Protein AF-A0A2U3EXH2-F1 (afdb_monomer_lite)

Radius of gyration: 27.73 Å; chains: 1; bounding box: 67×36×80 Å

Secondary structure (DSSP, 8-state):
---TT--TT--HHHHTT--SS--SHHHHHHHHHHHHHT----SS-TTSHHHHHHHHHHHHHHHHHTS--TTTTS-S-HHHHHHHHHHHHHHHHHHHHTTTT-S----PPPHHHH----SHHHHHHHHHHHHHT--S-HHHHHHHHHHHHHHHHHHHHHHTTTT---------HHHHHHHHHHHHHHTS-HHHHHHHHHHHHHHHHH---

Sequence (209 aa):
GPPANAEFGKNWYQRINLSLSPASHQERIHILIAFFDNIYISTPPVNHLKKQVMEKLKDRWKIIYSKPLPLKWLPDEEDAVLWAWNNLQKVQQEKAGNIGGLYMSLSTPGLTTWLTPLSHSERNLALRVAIDLWDDAPDTKRLFLLNLNKAWNQQKLRQSRTDKKALNTYLKNETKTRLDFMAERSGVRISDMLETLINDHYRKTCGGE

pLDDT: mean 81.16, std 15.4, range [32.56, 97.12]

Structure (mmCIF, N/CA/C/O backbone):
data_AF-A0A2U3EXH2-F1
#
_entry.id   AF-A0A2U3EXH2-F1
#
loop_
_atom_site.group_PDB
_atom_site.id
_atom_site.type_symbol
_atom_site.label_atom_id
_atom_site.label_alt_id
_atom_site.label_comp_id
_atom_site.label_asym_id
_atom_site.label_entity_id
_atom_site.label_seq_id
_atom_site.pdbx_PDB_ins_code
_atom_site.Cartn_x
_atom_site.Cartn_y
_atom_site.Cartn_z
_atom_site.occupancy
_atom_site.B_iso_or_equiv
_atom_site.auth_seq_id
_atom_site.auth_comp_id
_atom_site.auth_asym_id
_atom_site.auth_atom_id
_atom_site.pdbx_PDB_model_num
ATOM 1 N N . GLY A 1 1 ? 25.388 5.475 -28.752 1.00 34.03 1 GLY A N 1
ATOM 2 C CA . GLY A 1 1 ? 25.155 6.659 -27.900 1.00 34.03 1 GLY A CA 1
ATOM 3 C C . GLY A 1 1 ? 23.863 7.330 -28.323 1.00 34.03 1 GLY A C 1
ATOM 4 O O . GLY A 1 1 ? 23.377 6.990 -29.398 1.00 34.03 1 GLY A O 1
ATOM 5 N N . PRO A 1 2 ? 23.276 8.218 -27.506 1.00 32.56 2 PRO A N 1
ATOM 6 C CA . PRO A 1 2 ? 22.112 8.995 -27.929 1.00 32.56 2 PRO A CA 1
ATOM 7 C C . PRO A 1 2 ? 22.458 9.864 -29.159 1.00 32.56 2 PRO A C 1
ATOM 9 O O . PRO A 1 2 ? 23.615 10.267 -29.296 1.00 32.56 2 PRO A O 1
ATOM 12 N N . PRO A 1 3 ? 21.496 10.121 -30.066 1.00 36.75 3 PRO A N 1
ATOM 13 C CA . PRO A 1 3 ? 21.715 10.955 -31.248 1.00 36.75 3 PRO A CA 1
ATOM 14 C C . PRO A 1 3 ? 22.002 12.416 -30.866 1.00 36.75 3 PRO A C 1
ATOM 16 O O . PRO A 1 3 ? 21.622 12.873 -29.788 1.00 36.75 3 PRO A O 1
ATOM 19 N N . ALA A 1 4 ? 22.675 13.147 -31.760 1.00 37.34 4 ALA A N 1
ATOM 20 C CA . ALA A 1 4 ? 23.211 14.496 -31.529 1.00 37.34 4 ALA A CA 1
ATOM 21 C C . ALA A 1 4 ? 22.156 15.577 -31.195 1.00 37.34 4 ALA A C 1
ATOM 23 O O . ALA A 1 4 ? 22.509 16.662 -30.752 1.00 37.34 4 ALA A O 1
ATOM 24 N N . ASN A 1 5 ? 20.868 15.275 -31.369 1.00 47.66 5 ASN A N 1
ATOM 25 C CA . ASN A 1 5 ? 19.721 16.135 -31.061 1.00 47.66 5 ASN A CA 1
ATOM 26 C C . ASN A 1 5 ? 18.983 15.731 -29.767 1.00 47.66 5 ASN A C 1
ATOM 28 O O . ASN A 1 5 ? 17.817 16.073 -29.576 1.00 47.66 5 ASN A O 1
ATOM 32 N N . ALA A 1 6 ? 19.620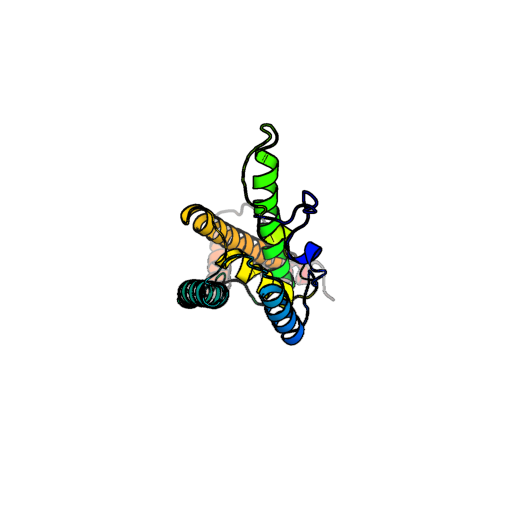 14.954 -28.889 1.00 42.03 6 ALA A N 1
ATOM 33 C CA . ALA A 1 6 ? 19.030 14.526 -27.629 1.00 42.03 6 ALA A CA 1
ATOM 34 C C . ALA A 1 6 ? 18.790 15.717 -26.678 1.00 42.03 6 ALA A C 1
ATOM 36 O O . ALA A 1 6 ? 19.694 16.116 -25.949 1.00 42.03 6 ALA A O 1
ATOM 37 N N . GLU A 1 7 ? 17.558 16.236 -26.631 1.00 45.97 7 GLU A N 1
ATOM 38 C CA . GLU A 1 7 ? 17.143 17.195 -25.601 1.00 45.97 7 GLU A CA 1
ATOM 39 C C . GLU A 1 7 ? 17.309 16.580 -24.200 1.00 45.97 7 GLU A C 1
ATOM 41 O O . GLU A 1 7 ? 16.816 15.480 -23.901 1.00 45.97 7 GLU A O 1
ATOM 46 N N . PHE A 1 8 ? 18.044 17.291 -23.345 1.00 44.62 8 PHE A N 1
ATOM 47 C CA . PHE A 1 8 ? 18.275 16.917 -21.954 1.00 44.62 8 PHE A CA 1
ATOM 48 C C . PHE A 1 8 ? 16.926 16.871 -21.214 1.00 44.62 8 PHE A C 1
ATOM 50 O O . PHE A 1 8 ? 16.166 17.832 -21.247 1.00 44.62 8 PHE A O 1
ATOM 57 N N . GLY A 1 9 ? 16.608 15.744 -20.570 1.00 55.78 9 GLY A N 1
ATOM 58 C CA . GLY A 1 9 ? 15.398 15.588 -19.747 1.00 55.78 9 GLY A CA 1
ATOM 59 C C . GLY A 1 9 ? 14.197 14.885 -20.397 1.00 55.78 9 GLY A C 1
ATOM 60 O O . GLY A 1 9 ? 13.290 14.494 -19.667 1.00 55.78 9 GLY A O 1
ATOM 61 N N . LYS A 1 10 ? 14.183 14.639 -21.719 1.00 59.97 10 LYS A N 1
ATOM 62 C CA . LYS A 1 10 ? 13.103 13.860 -22.364 1.00 59.97 10 LYS A CA 1
ATOM 63 C C . LYS A 1 10 ? 13.381 12.356 -22.357 1.00 59.97 10 LYS A C 1
ATOM 65 O O . LYS A 1 10 ? 14.422 11.915 -22.865 1.00 59.97 10 LYS A O 1
ATOM 70 N N . ASN A 1 11 ? 12.439 11.566 -21.835 1.00 68.88 11 ASN A N 1
ATOM 71 C CA . ASN A 1 11 ? 12.510 10.101 -21.855 1.00 68.88 11 ASN A CA 1
ATOM 72 C C . ASN A 1 11 ? 12.265 9.544 -23.274 1.00 68.88 11 ASN A C 1
ATOM 74 O O . ASN A 1 11 ? 11.837 10.263 -24.177 1.00 68.88 11 ASN A O 1
ATOM 78 N N . TRP A 1 12 ? 12.552 8.258 -23.499 1.00 72.00 12 TRP A N 1
ATOM 79 C CA . TRP A 1 12 ? 12.384 7.655 -24.827 1.00 72.00 12 TRP A CA 1
ATOM 80 C C . TRP A 1 12 ? 10.948 7.746 -25.352 1.00 72.00 12 TRP A C 1
ATOM 82 O O . TRP A 1 12 ? 10.778 8.044 -26.524 1.00 72.00 12 TRP A O 1
ATOM 92 N N . TYR A 1 13 ? 9.930 7.583 -24.504 1.00 77.06 13 TYR A N 1
ATOM 93 C CA . TYR A 1 13 ? 8.528 7.688 -24.921 1.00 77.06 13 TYR A CA 1
ATOM 94 C C . TYR A 1 13 ? 8.226 9.074 -25.499 1.00 77.06 13 TYR A C 1
ATOM 96 O O . TYR A 1 13 ? 7.659 9.179 -26.581 1.00 77.06 13 TYR A O 1
ATOM 104 N N . GLN A 1 14 ? 8.699 10.131 -24.836 1.00 77.69 14 GLN A N 1
ATOM 105 C CA . GLN A 1 14 ? 8.562 11.513 -25.302 1.00 77.69 14 GLN A CA 1
ATOM 106 C C . GLN A 1 14 ? 9.331 11.770 -26.606 1.00 77.69 14 GLN A C 1
ATOM 108 O O . GLN A 1 14 ? 8.877 12.549 -27.438 1.00 77.69 14 GLN A O 1
ATOM 113 N N . ARG A 1 15 ? 10.484 11.116 -26.809 1.00 75.62 15 ARG A N 1
ATOM 114 C CA . ARG A 1 15 ? 11.313 11.288 -28.020 1.00 75.62 15 ARG A CA 1
ATOM 115 C C . ARG A 1 15 ? 10.674 10.704 -29.274 1.00 75.62 15 ARG A C 1
ATOM 117 O O . ARG A 1 15 ? 10.854 11.264 -30.347 1.00 75.62 15 ARG A O 1
ATOM 124 N N . ILE A 1 16 ? 9.958 9.592 -29.136 1.00 81.88 16 ILE A N 1
ATOM 125 C CA . ILE A 1 16 ? 9.273 8.915 -30.249 1.00 81.88 16 ILE A CA 1
ATOM 126 C C . ILE A 1 16 ? 7.751 9.112 -30.213 1.00 81.88 16 ILE A C 1
ATOM 128 O O . ILE A 1 16 ? 7.018 8.374 -30.860 1.00 81.88 16 ILE A O 1
ATOM 132 N N . ASN A 1 17 ? 7.287 10.129 -29.474 1.00 83.44 17 ASN A N 1
ATOM 133 C CA . ASN A 1 17 ? 5.886 10.544 -29.368 1.00 83.44 17 ASN A CA 1
ATOM 134 C C . ASN A 1 17 ? 4.914 9.396 -29.018 1.00 83.44 17 ASN A C 1
ATOM 136 O O . ASN A 1 17 ? 3.817 9.297 -29.566 1.00 83.44 17 ASN A O 1
ATOM 140 N N . LEU A 1 18 ? 5.333 8.507 -28.113 1.00 83.12 18 LEU A N 1
ATOM 141 C CA . LEU A 1 18 ? 4.492 7.430 -27.594 1.00 83.12 18 LEU A CA 1
ATOM 142 C C . LEU A 1 18 ? 3.607 7.926 -26.450 1.00 83.12 18 LEU A C 1
ATOM 144 O O . LEU A 1 18 ? 4.023 8.759 -25.641 1.00 83.12 18 LEU A O 1
ATOM 148 N N . SER A 1 19 ? 2.406 7.351 -26.343 1.00 81.31 19 SER A N 1
ATOM 149 C CA . SER A 1 19 ? 1.511 7.613 -25.213 1.00 81.31 19 SER A CA 1
ATOM 150 C C . SER A 1 19 ? 2.182 7.238 -23.889 1.00 81.31 19 SER A C 1
ATOM 152 O O . SER A 1 19 ? 2.724 6.142 -23.737 1.00 81.31 19 SER A O 1
ATOM 154 N N . LEU A 1 20 ? 2.118 8.153 -22.920 1.00 73.25 20 LEU A N 1
ATOM 155 C CA . LEU A 1 20 ? 2.628 7.955 -21.559 1.00 73.25 20 LEU A CA 1
ATOM 156 C C . LEU A 1 20 ? 1.644 7.187 -20.665 1.00 73.25 20 LEU A C 1
ATOM 158 O O . LEU A 1 20 ? 2.031 6.710 -19.601 1.00 73.25 20 LEU A O 1
ATOM 162 N N . SER A 1 21 ? 0.386 7.055 -21.094 1.00 74.56 21 SER A N 1
ATOM 163 C CA . SER A 1 21 ? -0.657 6.351 -20.349 1.00 74.56 21 SER A CA 1
ATOM 164 C C . SER A 1 21 ? -1.537 5.535 -21.304 1.00 74.56 21 SER A C 1
ATOM 166 O O . SER A 1 21 ? -2.595 5.998 -21.726 1.00 74.56 21 SER A O 1
ATOM 168 N N . PRO A 1 22 ? -1.069 4.351 -21.746 1.00 80.00 22 PRO A N 1
ATOM 169 C CA . PRO A 1 22 ? -1.858 3.470 -22.601 1.00 80.00 22 PRO A CA 1
ATOM 170 C C . PRO A 1 22 ? -2.992 2.796 -21.823 1.00 80.00 22 PRO A C 1
ATOM 172 O O . PRO A 1 22 ? -2.746 2.001 -20.905 1.00 80.00 22 PRO A O 1
ATOM 175 N N . ALA A 1 23 ? -4.229 3.040 -22.244 1.00 78.25 23 ALA A N 1
ATOM 176 C CA . ALA A 1 23 ? -5.427 2.568 -21.554 1.00 78.25 23 ALA A CA 1
ATOM 177 C C . ALA A 1 23 ? -5.785 1.122 -21.939 1.00 78.25 23 ALA A C 1
ATOM 179 O O . ALA A 1 23 ? -6.252 0.330 -21.115 1.00 78.25 23 ALA A O 1
ATOM 180 N N . SER A 1 24 ? -5.484 0.709 -23.173 1.00 83.88 24 SER A N 1
ATOM 181 C CA . SER A 1 24 ? -5.853 -0.615 -23.691 1.00 83.88 24 SER A CA 1
ATOM 182 C C . SER A 1 24 ? -4.670 -1.582 -23.830 1.00 83.88 24 SER A C 1
ATOM 184 O O . SER A 1 24 ? -3.505 -1.195 -23.932 1.00 83.88 24 SER A O 1
ATOM 186 N N . HIS A 1 25 ? -4.962 -2.890 -23.848 1.00 85.56 25 HIS A N 1
ATOM 187 C CA . HIS A 1 25 ? -3.946 -3.904 -24.160 1.00 85.56 25 HIS A CA 1
ATOM 188 C C . HIS A 1 25 ? -3.352 -3.679 -25.557 1.00 85.56 25 HIS A C 1
ATOM 190 O O . HIS A 1 25 ? -2.141 -3.782 -25.730 1.00 85.56 25 HIS A O 1
ATOM 196 N N . GLN A 1 26 ? -4.195 -3.303 -26.521 1.00 90.50 26 GLN A N 1
ATOM 197 C CA . GLN A 1 26 ? -3.782 -3.027 -27.893 1.00 90.50 26 GLN A CA 1
ATOM 198 C C . GLN A 1 26 ? -2.807 -1.846 -27.972 1.00 90.50 26 GLN A C 1
ATOM 200 O O . GLN A 1 26 ? -1.772 -1.956 -28.627 1.00 90.50 26 GLN A O 1
ATOM 205 N N . GLU A 1 27 ? -3.077 -0.752 -27.254 1.00 87.50 27 GLU A N 1
ATOM 206 C CA . GLU A 1 27 ? -2.147 0.381 -27.155 1.00 87.50 27 GLU A CA 1
ATOM 207 C C . GLU A 1 27 ? -0.815 -0.026 -26.527 1.00 87.50 27 GLU A C 1
ATOM 209 O O . GLU A 1 27 ? 0.242 0.352 -27.030 1.00 87.50 27 GLU A O 1
ATOM 214 N N . ARG A 1 28 ? -0.840 -0.840 -25.462 1.00 87.50 28 ARG A N 1
ATOM 215 C CA . ARG A 1 28 ? 0.388 -1.342 -24.825 1.00 87.50 28 ARG A CA 1
ATOM 216 C C . ARG A 1 28 ? 1.234 -2.174 -25.792 1.00 87.50 28 ARG A C 1
ATOM 218 O O . ARG A 1 28 ? 2.449 -1.999 -25.834 1.00 87.50 28 ARG A O 1
ATOM 225 N N . ILE A 1 29 ? 0.610 -3.041 -26.592 1.00 89.94 29 ILE A N 1
ATOM 226 C CA . ILE A 1 29 ? 1.307 -3.821 -27.626 1.00 89.94 29 ILE A CA 1
ATOM 227 C C . ILE A 1 29 ? 1.868 -2.908 -28.720 1.00 89.94 29 ILE A C 1
ATOM 229 O O . ILE A 1 29 ? 3.031 -3.056 -29.095 1.00 89.94 29 ILE A O 1
ATOM 233 N N . HIS A 1 30 ? 1.085 -1.936 -29.192 1.00 90.19 30 HIS A N 1
ATOM 234 C CA . HIS A 1 30 ? 1.538 -0.980 -30.200 1.00 90.19 30 HIS A CA 1
ATOM 235 C C . HIS A 1 30 ? 2.764 -0.184 -29.728 1.00 90.19 30 HIS A C 1
ATOM 237 O O . HIS A 1 30 ? 3.744 -0.084 -30.460 1.00 90.19 30 HIS A O 1
ATOM 243 N N . ILE A 1 31 ? 2.748 0.304 -28.484 1.00 88.19 31 ILE A N 1
ATOM 244 C CA . ILE A 1 31 ? 3.881 0.997 -27.853 1.00 88.19 31 ILE A CA 1
ATOM 245 C C . ILE A 1 31 ? 5.126 0.115 -27.826 1.00 88.19 31 ILE A C 1
ATOM 247 O O . ILE A 1 31 ? 6.209 0.591 -28.157 1.00 88.19 31 ILE A O 1
ATOM 251 N N . LEU A 1 32 ? 4.994 -1.162 -27.453 1.00 87.06 32 LEU A N 1
ATOM 252 C CA . LEU A 1 32 ? 6.129 -2.087 -27.433 1.00 87.06 32 LEU A CA 1
ATOM 253 C C . LEU A 1 32 ? 6.724 -2.266 -28.833 1.00 87.06 32 LEU A C 1
ATOM 255 O O . LEU A 1 32 ? 7.937 -2.148 -28.990 1.00 87.06 32 LEU A O 1
ATOM 259 N N . ILE A 1 33 ? 5.885 -2.507 -29.843 1.00 88.00 33 ILE A N 1
ATOM 260 C CA . ILE A 1 33 ? 6.331 -2.668 -31.235 1.00 88.00 33 ILE A CA 1
ATOM 261 C C . ILE A 1 33 ? 7.027 -1.389 -31.711 1.00 88.00 33 ILE A C 1
ATOM 263 O O . ILE A 1 33 ? 8.197 -1.433 -32.088 1.00 88.00 33 ILE A O 1
ATOM 267 N N . ALA A 1 34 ? 6.357 -0.241 -31.587 1.00 88.00 34 ALA A N 1
ATOM 268 C CA . ALA A 1 34 ? 6.886 1.051 -32.006 1.00 88.00 34 ALA A CA 1
ATOM 269 C C . ALA A 1 34 ? 8.202 1.392 -31.291 1.00 88.00 34 ALA A C 1
ATOM 271 O O . ALA A 1 34 ? 9.149 1.854 -31.928 1.00 88.00 34 ALA A O 1
ATOM 272 N N . PHE A 1 35 ? 8.311 1.119 -29.988 1.00 85.69 35 PHE A N 1
ATOM 273 C CA . PHE A 1 35 ? 9.551 1.317 -29.242 1.00 85.69 35 PHE A CA 1
ATOM 274 C C . PHE A 1 35 ? 10.695 0.474 -29.816 1.00 85.69 35 PHE A C 1
ATOM 276 O O . PHE A 1 35 ? 11.765 1.013 -30.093 1.00 85.69 35 PHE A O 1
ATOM 283 N N . PHE A 1 36 ? 10.478 -0.827 -30.035 1.00 82.62 36 PHE A N 1
ATOM 284 C CA . PHE A 1 36 ? 11.505 -1.723 -30.575 1.00 82.62 36 PHE A CA 1
ATOM 285 C C . PHE A 1 36 ? 11.867 -1.421 -32.031 1.00 82.62 36 PHE A C 1
ATOM 287 O O . PHE A 1 36 ? 13.031 -1.586 -32.411 1.00 82.62 36 PHE A O 1
ATOM 294 N N . ASP A 1 37 ? 10.919 -0.964 -32.845 1.00 84.19 37 ASP A N 1
ATOM 295 C CA . ASP A 1 37 ? 11.168 -0.564 -34.231 1.00 84.19 37 ASP A CA 1
ATOM 296 C C . ASP A 1 37 ? 12.073 0.667 -34.307 1.00 84.19 37 ASP A C 1
ATOM 298 O O . ASP A 1 37 ? 13.009 0.680 -35.108 1.00 84.19 37 ASP A O 1
ATOM 302 N N . ASN A 1 38 ? 11.896 1.615 -33.383 1.00 80.56 38 ASN A N 1
ATOM 303 C CA . ASN A 1 38 ? 12.695 2.838 -33.281 1.00 80.56 38 ASN A CA 1
ATOM 304 C C . ASN A 1 38 ? 14.095 2.648 -32.660 1.00 80.56 38 ASN A C 1
ATOM 306 O O . ASN A 1 38 ? 14.889 3.592 -32.629 1.00 80.56 38 ASN A O 1
ATOM 310 N N . ILE A 1 39 ? 14.449 1.448 -32.187 1.00 75.88 39 ILE A N 1
ATOM 311 C CA . ILE A 1 39 ? 15.828 1.144 -31.777 1.00 75.88 39 ILE A CA 1
ATOM 312 C C . ILE A 1 39 ? 16.691 1.003 -33.043 1.00 75.88 39 ILE A C 1
ATOM 314 O O . ILE A 1 39 ? 16.802 -0.085 -33.616 1.00 75.88 39 ILE A O 1
ATOM 318 N N . TYR A 1 40 ? 17.299 2.112 -33.475 1.00 68.44 40 TYR A N 1
ATOM 319 C CA . TYR A 1 40 ? 18.268 2.155 -34.573 1.00 68.44 40 TYR A CA 1
ATOM 320 C C . TYR A 1 40 ? 19.685 1.859 -34.061 1.00 68.44 40 TYR A C 1
ATOM 322 O O . TYR A 1 40 ? 20.163 2.497 -33.121 1.00 68.44 40 TYR A O 1
ATOM 330 N N . ILE A 1 41 ? 20.368 0.886 -34.668 1.00 64.00 41 ILE A N 1
ATOM 331 C CA . ILE A 1 41 ? 21.725 0.469 -34.285 1.00 64.00 41 ILE A CA 1
ATOM 332 C C . ILE A 1 41 ? 22.610 0.571 -35.525 1.00 64.00 41 ILE A C 1
ATOM 334 O O . ILE A 1 41 ? 22.447 -0.192 -36.472 1.00 64.00 41 ILE A O 1
ATOM 338 N N . SER A 1 42 ? 23.539 1.525 -35.516 1.00 58.75 42 SER A N 1
ATOM 339 C CA . SER A 1 42 ? 24.303 1.914 -36.708 1.00 58.75 42 SER A CA 1
ATOM 340 C C . SER A 1 42 ? 25.452 0.970 -37.096 1.00 58.75 42 SER A C 1
ATOM 342 O O . SER A 1 42 ? 26.112 1.237 -38.095 1.00 58.75 42 SER A O 1
ATOM 344 N N . THR A 1 43 ? 25.738 -0.101 -36.345 1.00 55.72 43 THR A N 1
ATOM 345 C CA . THR A 1 43 ? 26.939 -0.934 -36.558 1.00 55.72 43 THR A CA 1
ATOM 346 C C . THR A 1 43 ? 26.645 -2.443 -36.606 1.00 55.72 43 THR A C 1
ATOM 348 O O . THR A 1 43 ? 26.036 -2.975 -35.674 1.00 55.72 43 THR A O 1
ATOM 351 N N . PRO A 1 44 ? 27.085 -3.163 -37.663 1.00 63.00 44 PRO A N 1
ATOM 352 C CA . PRO A 1 44 ? 27.022 -4.625 -37.745 1.00 63.00 44 PRO A CA 1
ATOM 353 C C . PRO A 1 44 ? 27.794 -5.329 -36.615 1.00 63.00 44 PRO A C 1
ATOM 355 O O . PRO A 1 44 ? 28.830 -4.812 -36.198 1.00 63.00 44 PRO A O 1
ATOM 358 N N . PRO A 1 45 ? 27.341 -6.511 -36.139 1.00 58.41 45 PRO A N 1
ATOM 359 C CA . PRO A 1 45 ? 26.254 -7.336 -36.671 1.00 58.41 45 PRO A CA 1
ATOM 360 C C . PRO A 1 45 ? 24.891 -6.984 -36.036 1.00 58.41 45 PRO A C 1
ATOM 362 O O . PRO A 1 45 ? 24.619 -7.262 -34.870 1.00 58.41 45 PRO A O 1
ATOM 365 N N . VAL A 1 46 ? 24.009 -6.383 -36.842 1.00 61.00 46 VAL A N 1
ATOM 366 C CA . VAL A 1 46 ? 22.782 -5.677 -36.410 1.00 61.00 46 VAL A CA 1
ATOM 367 C C . VAL A 1 46 ? 21.619 -6.628 -36.063 1.00 61.00 46 VAL A C 1
ATOM 369 O O . VAL A 1 46 ? 20.665 -6.247 -35.386 1.00 61.00 46 VAL A O 1
ATOM 372 N N . ASN A 1 47 ? 21.701 -7.901 -36.463 1.00 60.47 47 ASN A N 1
ATOM 373 C CA . ASN A 1 47 ? 20.546 -8.811 -36.463 1.00 60.47 47 ASN A CA 1
ATOM 374 C C . ASN A 1 47 ? 20.233 -9.439 -35.095 1.00 60.47 47 ASN A C 1
ATOM 376 O O . ASN A 1 47 ? 19.154 -10.002 -34.903 1.00 60.47 47 ASN A O 1
ATOM 380 N N . HIS A 1 48 ? 21.148 -9.355 -34.125 1.00 70.06 48 HIS A N 1
ATOM 381 C CA . HIS A 1 48 ? 20.993 -10.061 -32.852 1.00 70.06 48 HIS A CA 1
ATOM 382 C C . HIS A 1 48 ? 20.631 -9.164 -31.673 1.00 70.06 48 HIS A C 1
ATOM 384 O O . HIS A 1 48 ? 20.111 -9.691 -30.696 1.00 70.06 48 HIS A O 1
ATOM 390 N N . LEU A 1 49 ? 20.823 -7.840 -31.734 1.00 76.25 49 LEU A N 1
ATOM 391 C CA . LEU A 1 49 ? 20.645 -7.008 -30.538 1.00 76.25 49 LEU A CA 1
ATOM 392 C C . LEU A 1 49 ? 19.181 -6.918 -30.092 1.00 76.25 49 LEU A C 1
ATOM 394 O O . LEU A 1 49 ? 18.902 -7.159 -28.921 1.00 76.25 49 LEU A O 1
ATOM 398 N N . LYS A 1 50 ? 18.232 -6.648 -31.005 1.00 79.12 50 LYS A N 1
ATOM 399 C CA . LYS A 1 50 ? 16.794 -6.624 -30.657 1.00 79.12 50 LYS A CA 1
ATOM 400 C C . LYS A 1 50 ? 16.354 -7.966 -30.061 1.00 79.12 50 LYS A C 1
ATOM 402 O O . LYS A 1 50 ? 15.698 -7.997 -29.022 1.00 79.12 50 LYS A O 1
ATOM 407 N N . LYS A 1 51 ? 16.802 -9.075 -30.666 1.00 82.44 51 LYS A N 1
ATOM 408 C CA . LYS A 1 51 ? 16.551 -10.440 -30.178 1.00 82.44 51 LYS A CA 1
ATOM 409 C C . LYS A 1 51 ? 17.168 -10.672 -28.795 1.00 82.44 51 LYS A C 1
ATOM 411 O O . LYS A 1 51 ? 16.482 -11.148 -27.904 1.00 82.44 51 LYS A O 1
ATOM 416 N N . GLN A 1 52 ? 18.429 -10.302 -28.584 1.00 83.88 52 GLN A N 1
ATOM 417 C CA . GLN A 1 52 ? 19.122 -10.444 -27.299 1.00 83.88 52 GLN A CA 1
ATOM 418 C C . GLN A 1 52 ? 18.469 -9.609 -26.195 1.00 83.88 52 GLN A C 1
ATOM 420 O O . GLN A 1 52 ? 18.330 -10.088 -25.073 1.00 83.88 52 GLN A O 1
ATOM 425 N N . VAL A 1 53 ? 18.058 -8.373 -26.494 1.00 83.81 53 VAL A N 1
ATOM 426 C CA . VAL A 1 53 ? 17.316 -7.526 -25.551 1.00 83.81 53 VAL A CA 1
ATOM 427 C C . VAL A 1 53 ? 15.982 -8.179 -25.202 1.00 83.81 53 VAL A C 1
ATOM 429 O O . VAL A 1 53 ? 15.660 -8.290 -24.022 1.00 83.81 53 VAL A O 1
ATOM 432 N N . MET A 1 54 ? 15.244 -8.672 -26.199 1.00 85.56 54 MET A N 1
ATOM 433 C CA . MET A 1 54 ? 13.978 -9.368 -25.979 1.00 85.56 54 MET A CA 1
ATOM 434 C C . MET A 1 54 ? 14.150 -10.614 -25.099 1.00 85.56 54 MET A C 1
ATOM 436 O O . MET A 1 54 ? 13.412 -10.778 -24.131 1.00 85.56 54 MET A O 1
ATOM 440 N N . GLU A 1 55 ? 15.143 -11.463 -25.373 1.00 89.44 55 GLU A N 1
ATOM 441 C CA . GLU A 1 55 ? 15.410 -12.647 -24.544 1.00 89.44 55 GLU A CA 1
ATOM 442 C C . GLU A 1 55 ? 15.817 -12.265 -23.113 1.00 89.44 55 GLU A C 1
ATOM 444 O O . GLU A 1 55 ? 15.276 -12.815 -22.156 1.00 89.44 55 GLU A O 1
ATOM 449 N N . LYS A 1 56 ? 16.650 -11.230 -22.933 1.00 89.69 56 LYS A N 1
ATOM 450 C CA . LYS A 1 56 ? 16.981 -10.709 -21.593 1.00 89.69 56 LYS A CA 1
ATOM 451 C C . LYS A 1 56 ? 15.748 -10.215 -20.833 1.00 89.69 56 LYS A C 1
ATOM 453 O O . LYS A 1 56 ? 15.639 -10.454 -19.631 1.00 89.69 56 LYS A O 1
ATOM 458 N N . LEU A 1 57 ? 14.828 -9.516 -21.503 1.00 89.38 57 LEU A N 1
ATOM 459 C CA . LEU A 1 57 ? 13.578 -9.064 -20.885 1.00 89.38 57 LEU A CA 1
ATOM 460 C C . LEU A 1 57 ? 12.680 -10.247 -20.517 1.00 89.38 57 LEU A C 1
ATOM 462 O O . LEU A 1 57 ? 12.141 -10.260 -19.412 1.00 89.38 57 LEU A O 1
ATOM 466 N N . LYS A 1 58 ? 12.568 -11.260 -21.387 1.00 91.31 58 LYS A N 1
ATOM 467 C CA . LYS A 1 58 ? 11.833 -12.498 -21.089 1.00 91.31 58 LYS A CA 1
ATOM 468 C C . LYS A 1 58 ? 12.408 -13.213 -19.875 1.00 91.31 58 LYS A C 1
ATOM 470 O O . LYS A 1 58 ? 11.643 -13.626 -19.010 1.00 91.31 58 LYS A O 1
ATOM 475 N N . ASP A 1 59 ? 13.726 -13.339 -19.775 1.00 93.25 59 ASP A N 1
ATOM 476 C CA . ASP A 1 59 ? 14.357 -14.018 -18.641 1.00 93.25 59 ASP A CA 1
ATOM 477 C C . ASP A 1 59 ? 14.165 -13.246 -17.333 1.00 93.25 59 ASP A C 1
ATOM 479 O O . ASP A 1 59 ? 13.803 -13.839 -16.314 1.00 93.25 59 ASP A O 1
ATOM 483 N N . ARG A 1 60 ? 14.283 -11.911 -17.361 1.00 90.56 60 ARG A N 1
ATOM 484 C CA . ARG A 1 60 ? 13.915 -11.067 -16.211 1.00 90.56 60 ARG A CA 1
ATOM 485 C C . ARG A 1 60 ? 12.445 -11.237 -15.833 1.00 90.56 60 ARG A C 1
ATOM 487 O O . ARG A 1 60 ? 12.128 -11.360 -14.651 1.00 90.56 60 ARG A O 1
ATOM 494 N N . TRP A 1 61 ? 11.557 -11.280 -16.823 1.00 91.31 61 TRP A N 1
ATOM 495 C CA . TRP A 1 61 ? 10.131 -11.470 -16.594 1.00 91.31 61 TRP A CA 1
ATOM 496 C C . TRP A 1 61 ? 9.818 -12.838 -15.990 1.00 91.31 61 TRP A C 1
ATOM 498 O O . TRP A 1 61 ? 9.044 -12.895 -15.043 1.00 91.31 61 TRP A O 1
ATOM 508 N N . LYS A 1 62 ? 10.463 -13.925 -16.439 1.00 93.00 62 LYS A N 1
ATOM 509 C CA . LYS A 1 62 ? 10.321 -15.258 -15.820 1.00 93.00 62 LYS A CA 1
ATOM 510 C C . LYS A 1 62 ? 10.655 -15.221 -14.329 1.00 93.00 62 LYS A C 1
ATOM 512 O O . LYS A 1 62 ? 9.916 -15.783 -13.525 1.00 93.00 62 LYS A O 1
ATOM 517 N N . ILE A 1 63 ? 11.733 -14.528 -13.953 1.00 90.94 63 ILE A N 1
ATOM 518 C CA . ILE A 1 63 ? 12.129 -14.381 -12.545 1.00 90.94 63 ILE A CA 1
ATOM 519 C C . ILE A 1 63 ? 11.046 -13.632 -11.761 1.00 90.94 63 ILE A C 1
ATOM 521 O O . ILE A 1 63 ? 10.666 -14.078 -10.681 1.00 90.94 63 ILE A O 1
ATOM 525 N N . ILE A 1 64 ? 10.532 -12.517 -12.287 1.00 89.88 64 ILE A N 1
ATOM 526 C CA . ILE A 1 64 ? 9.462 -11.742 -11.637 1.00 89.88 64 ILE A CA 1
ATOM 527 C C . ILE A 1 64 ? 8.188 -12.584 -11.512 1.00 89.88 64 ILE A C 1
ATOM 529 O O . ILE A 1 64 ? 7.649 -12.714 -10.419 1.00 89.88 64 ILE A O 1
ATOM 533 N N . TYR A 1 65 ? 7.759 -13.215 -12.603 1.00 88.56 65 TYR A N 1
ATOM 534 C CA . TYR A 1 65 ? 6.543 -14.022 -12.681 1.00 88.56 65 TYR A CA 1
ATOM 535 C C . TYR A 1 65 ? 6.568 -15.242 -11.754 1.00 88.56 65 TYR A C 1
ATOM 537 O O . TYR A 1 65 ? 5.529 -15.664 -11.254 1.00 88.56 65 TYR A O 1
ATOM 545 N N . SER A 1 66 ? 7.753 -15.798 -11.484 1.00 90.38 66 SER A N 1
ATOM 546 C CA . SER A 1 66 ? 7.905 -16.908 -10.537 1.00 90.38 66 SER A CA 1
ATOM 547 C C . SER A 1 66 ? 7.693 -16.500 -9.071 1.00 90.38 66 SER A C 1
ATOM 549 O O . SER A 1 66 ? 7.505 -17.360 -8.210 1.00 90.38 66 SER A O 1
ATOM 551 N N . LYS A 1 67 ? 7.727 -15.196 -8.763 1.00 86.88 67 LYS A N 1
ATOM 552 C CA . LYS A 1 67 ? 7.538 -14.690 -7.401 1.00 86.88 67 LYS A CA 1
ATOM 553 C C . LYS A 1 67 ? 6.046 -14.599 -7.066 1.00 86.88 67 LYS A C 1
ATOM 555 O O . LYS A 1 67 ? 5.218 -14.350 -7.942 1.00 86.88 67 LYS A O 1
ATOM 560 N N . PRO A 1 68 ? 5.672 -14.743 -5.783 1.00 85.81 68 PRO A N 1
ATOM 561 C CA . PRO A 1 68 ? 4.315 -14.450 -5.351 1.00 85.8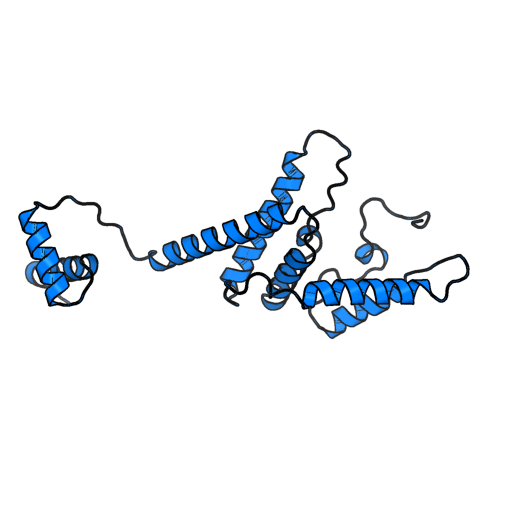1 68 PRO A CA 1
ATOM 562 C C . PRO A 1 68 ? 3.930 -13.018 -5.720 1.00 85.81 68 PRO A C 1
ATOM 564 O O . PRO A 1 68 ? 4.728 -12.101 -5.531 1.00 85.81 68 PRO A O 1
ATOM 567 N N . LEU A 1 69 ? 2.685 -12.847 -6.172 1.00 82.44 69 LEU A N 1
ATOM 568 C CA . LEU A 1 69 ? 2.105 -11.537 -6.455 1.00 82.44 69 LEU A CA 1
ATOM 569 C C . LEU A 1 69 ? 2.430 -10.528 -5.340 1.00 82.44 69 LEU A C 1
ATOM 571 O O . LEU A 1 69 ? 2.197 -10.831 -4.160 1.00 82.44 69 LEU A O 1
ATOM 575 N N . PRO A 1 70 ? 2.941 -9.335 -5.684 1.00 76.75 70 PRO A N 1
ATOM 576 C CA . PRO A 1 70 ? 3.087 -8.280 -4.700 1.00 76.75 70 PRO A CA 1
ATOM 577 C C . PRO A 1 70 ? 1.702 -7.906 -4.161 1.00 76.75 70 PRO A C 1
ATOM 579 O O . PRO A 1 70 ? 0.712 -7.934 -4.887 1.00 76.75 70 PRO A O 1
ATOM 582 N N . LEU A 1 71 ? 1.637 -7.563 -2.872 1.00 85.00 71 LEU A N 1
ATOM 583 C CA . LEU A 1 71 ? 0.423 -7.044 -2.233 1.00 85.00 71 LEU A CA 1
ATOM 584 C C . LEU A 1 71 ? -0.811 -7.967 -2.298 1.00 85.00 71 LEU A C 1
ATOM 586 O O . LEU A 1 71 ? -1.927 -7.469 -2.331 1.00 85.00 71 LEU A O 1
ATOM 590 N N . LYS A 1 72 ? -0.655 -9.301 -2.225 1.00 85.56 72 LYS A N 1
ATOM 591 C CA . LYS A 1 72 ? -1.805 -10.239 -2.114 1.00 85.56 72 LYS A CA 1
ATOM 592 C C . LYS A 1 72 ? -2.817 -9.885 -1.010 1.00 85.56 72 LYS A C 1
ATOM 594 O O . LYS A 1 72 ? -3.950 -10.339 -1.062 1.00 85.56 72 LYS A O 1
ATOM 599 N N . TRP A 1 73 ? -2.387 -9.147 0.011 1.00 87.19 73 TRP A N 1
ATOM 600 C CA . TRP A 1 73 ? -3.218 -8.709 1.131 1.00 87.19 73 TRP A CA 1
ATOM 601 C C . TRP A 1 73 ? -4.063 -7.460 0.825 1.00 87.19 73 TRP A C 1
ATOM 603 O O . TRP A 1 73 ? -4.983 -7.166 1.587 1.00 87.19 73 TRP A O 1
ATOM 613 N N . LEU A 1 74 ? -3.741 -6.700 -0.228 1.00 87.12 74 LEU A N 1
ATOM 614 C CA . LEU A 1 74 ? -4.453 -5.475 -0.591 1.00 87.12 74 LEU A CA 1
ATOM 615 C C . LEU A 1 74 ? -5.716 -5.851 -1.386 1.00 87.12 74 LEU A C 1
ATOM 617 O O . LEU A 1 74 ? -5.596 -6.586 -2.369 1.00 87.12 74 LEU A O 1
ATOM 621 N N . PRO A 1 75 ? -6.912 -5.379 -0.988 1.00 87.50 75 PRO A N 1
ATOM 622 C CA . PRO A 1 75 ? -8.128 -5.637 -1.747 1.00 87.50 75 PRO A CA 1
ATOM 623 C C . PRO A 1 75 ? -8.079 -4.924 -3.102 1.00 87.50 75 PRO A C 1
ATOM 625 O O . PRO A 1 75 ? -7.479 -3.855 -3.235 1.00 87.50 75 PRO A O 1
ATOM 628 N N . ASP A 1 76 ? -8.726 -5.513 -4.107 1.00 88.31 76 ASP A N 1
ATOM 629 C CA . ASP A 1 76 ? -8.876 -4.911 -5.436 1.00 88.31 76 ASP A CA 1
ATOM 630 C C . ASP A 1 76 ? -10.040 -3.909 -5.448 1.00 88.31 76 ASP A C 1
ATOM 632 O O . ASP A 1 76 ? -11.030 -4.062 -6.157 1.00 88.31 76 ASP A O 1
ATOM 636 N N . GLU A 1 77 ? -9.926 -2.904 -4.585 1.00 91.44 77 GLU A N 1
ATOM 637 C CA . GLU A 1 77 ? -10.889 -1.820 -4.402 1.00 91.44 77 GLU A CA 1
ATOM 638 C C . GLU A 1 77 ? -10.212 -0.490 -4.740 1.00 91.44 77 GLU A C 1
ATOM 640 O O . GLU A 1 77 ? -9.026 -0.296 -4.448 1.00 91.44 77 GLU A O 1
ATOM 645 N N . GLU A 1 78 ? -10.956 0.438 -5.343 1.00 91.31 78 GLU A N 1
ATOM 646 C CA . GLU A 1 78 ? -10.386 1.683 -5.865 1.00 91.31 78 GLU A CA 1
ATOM 647 C C . GLU A 1 78 ? -9.690 2.518 -4.790 1.00 91.31 78 GLU A C 1
ATOM 649 O O . GLU A 1 78 ? -8.537 2.918 -4.975 1.00 91.31 78 GLU A O 1
ATOM 654 N N . ASP A 1 79 ? -10.331 2.700 -3.637 1.00 91.12 79 ASP A N 1
ATOM 655 C CA . ASP A 1 79 ? -9.770 3.470 -2.526 1.00 91.12 79 ASP A CA 1
ATOM 656 C C . ASP A 1 79 ? -8.493 2.835 -1.965 1.00 91.12 79 ASP A C 1
ATOM 658 O O . ASP A 1 79 ? -7.537 3.536 -1.622 1.00 91.12 79 ASP A O 1
ATOM 662 N N . ALA A 1 80 ? -8.447 1.502 -1.896 1.00 91.69 80 ALA A N 1
ATOM 663 C CA . ALA A 1 80 ? -7.297 0.764 -1.386 1.00 91.69 80 ALA A CA 1
ATOM 664 C C . ALA A 1 80 ? -6.092 0.880 -2.325 1.00 91.69 80 ALA A C 1
ATOM 666 O O . ALA A 1 80 ? -4.969 1.161 -1.888 1.00 91.69 80 ALA A O 1
ATOM 667 N N . VAL A 1 81 ? -6.329 0.708 -3.627 1.00 93.81 81 VAL A N 1
ATOM 668 C CA . VAL A 1 81 ? -5.297 0.826 -4.663 1.00 93.81 81 VAL A CA 1
ATOM 669 C C . VAL A 1 81 ? -4.819 2.271 -4.794 1.00 93.81 81 VAL A C 1
ATOM 671 O O . VAL A 1 81 ? -3.611 2.504 -4.884 1.00 93.81 81 VAL A O 1
ATOM 674 N N . LEU A 1 82 ? -5.730 3.247 -4.748 1.00 93.12 82 LEU A N 1
ATOM 675 C CA . LEU A 1 82 ? -5.387 4.669 -4.748 1.00 93.12 82 LEU A CA 1
ATOM 676 C C . LEU A 1 82 ? -4.545 5.043 -3.527 1.00 93.12 82 LEU A C 1
ATOM 678 O O . LEU A 1 82 ? -3.501 5.685 -3.668 1.00 93.12 82 LEU A O 1
ATOM 682 N N . TRP A 1 83 ? -4.941 4.591 -2.337 1.00 94.25 83 TRP A N 1
ATOM 683 C CA . TRP A 1 83 ? -4.167 4.817 -1.122 1.00 94.25 83 TRP A CA 1
ATOM 684 C C . TRP A 1 83 ? -2.760 4.213 -1.222 1.00 94.25 83 TRP A C 1
ATOM 686 O O . TRP A 1 83 ? -1.774 4.891 -0.917 1.00 94.25 83 TRP A O 1
ATOM 696 N N . ALA A 1 84 ? -2.641 2.967 -1.688 1.00 94.38 84 ALA A N 1
ATOM 697 C CA . ALA A 1 84 ? -1.350 2.301 -1.829 1.00 94.38 84 ALA A CA 1
ATOM 698 C C . ALA A 1 84 ? -0.442 3.012 -2.849 1.00 94.38 84 ALA A C 1
ATOM 700 O O . ALA A 1 84 ? 0.746 3.209 -2.578 1.00 94.38 84 ALA A O 1
ATOM 701 N N . TRP A 1 85 ? -1.005 3.453 -3.978 1.00 93.56 85 TRP A N 1
ATOM 702 C CA . TRP A 1 85 ? -0.297 4.235 -4.995 1.00 93.56 85 TRP A CA 1
ATOM 703 C C . TRP A 1 85 ? 0.246 5.556 -4.440 1.00 93.56 85 TRP A C 1
ATOM 705 O O . TRP A 1 85 ? 1.427 5.858 -4.613 1.00 93.56 85 TRP A O 1
ATOM 715 N N . ASN A 1 86 ? -0.573 6.302 -3.696 1.00 92.94 86 ASN A N 1
ATOM 716 C CA . ASN A 1 86 ? -0.164 7.577 -3.105 1.00 92.94 86 ASN A CA 1
ATOM 717 C C . ASN A 1 86 ? 0.945 7.398 -2.052 1.00 92.94 86 ASN A C 1
ATOM 719 O O . ASN A 1 86 ? 1.873 8.203 -1.977 1.00 92.94 86 ASN A O 1
ATOM 723 N N . ASN A 1 87 ? 0.898 6.321 -1.258 1.00 91.94 87 ASN A N 1
ATOM 724 C CA . ASN A 1 87 ? 1.969 6.004 -0.305 1.00 91.94 87 ASN A CA 1
ATOM 725 C C . ASN A 1 87 ? 3.278 5.647 -1.016 1.00 91.94 87 ASN A C 1
ATOM 727 O O . ASN A 1 87 ? 4.350 6.071 -0.583 1.00 91.94 87 ASN A O 1
ATOM 731 N N . LEU A 1 88 ? 3.194 4.890 -2.112 1.00 90.44 88 LEU A N 1
ATOM 732 C CA . LEU A 1 88 ? 4.351 4.574 -2.942 1.00 90.44 88 LEU A CA 1
ATOM 733 C C . LEU A 1 88 ? 4.976 5.843 -3.539 1.00 90.44 88 LEU A C 1
ATOM 735 O O . LEU A 1 88 ? 6.187 6.033 -3.424 1.00 90.44 88 LEU A O 1
ATOM 739 N N . GLN A 1 89 ? 4.149 6.720 -4.118 1.00 88.75 89 GLN A N 1
ATOM 740 C CA . GLN A 1 89 ? 4.577 8.013 -4.655 1.00 88.75 89 GLN A CA 1
ATOM 741 C C . GLN A 1 89 ? 5.294 8.847 -3.598 1.00 88.75 89 GLN A C 1
ATOM 743 O O . GLN A 1 89 ? 6.398 9.328 -3.845 1.00 88.75 89 GLN A O 1
ATOM 748 N N . LYS 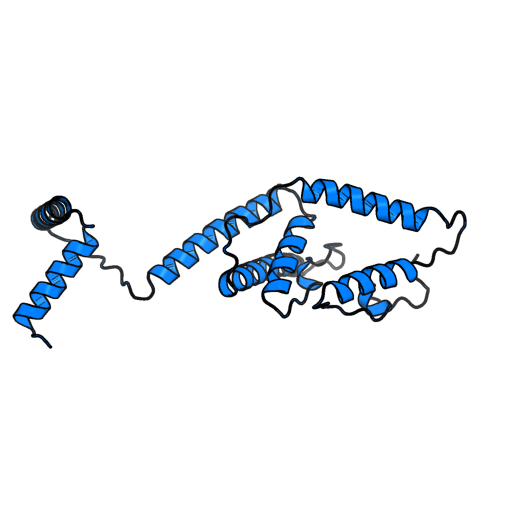A 1 90 ? 4.709 8.961 -2.402 1.00 88.19 90 LYS A N 1
ATOM 749 C CA . LYS A 1 90 ? 5.296 9.715 -1.292 1.00 88.19 90 LYS A CA 1
ATOM 750 C C . LYS A 1 90 ? 6.693 9.206 -0.929 1.00 88.19 90 LYS A C 1
ATOM 752 O O . LYS A 1 90 ? 7.624 10.000 -0.860 1.00 88.19 90 LYS A O 1
ATOM 757 N N . VAL A 1 91 ? 6.871 7.891 -0.777 1.00 84.31 91 VAL A N 1
ATOM 758 C CA . VAL A 1 91 ? 8.184 7.303 -0.447 1.00 84.31 91 VAL A CA 1
ATOM 759 C C . VAL A 1 91 ? 9.214 7.548 -1.552 1.00 84.31 91 VAL A C 1
ATOM 761 O O . VAL A 1 91 ? 10.379 7.820 -1.262 1.00 84.31 91 VAL A O 1
ATOM 764 N N . GLN A 1 92 ? 8.808 7.474 -2.821 1.00 81.38 92 GLN A N 1
ATOM 765 C CA . GLN A 1 92 ? 9.709 7.743 -3.945 1.00 81.38 92 GLN A CA 1
ATOM 766 C C . GLN A 1 92 ? 10.060 9.238 -4.071 1.00 81.38 92 GLN A C 1
ATOM 768 O O . GLN A 1 92 ? 11.197 9.566 -4.408 1.00 81.38 92 GLN A O 1
ATOM 773 N N . GLN A 1 93 ? 9.132 10.141 -3.740 1.00 78.06 93 GLN A N 1
ATOM 774 C CA . GLN A 1 93 ? 9.359 11.591 -3.730 1.00 78.06 93 GLN A CA 1
ATOM 775 C C . GLN A 1 93 ? 10.229 12.047 -2.550 1.00 78.06 93 GLN A C 1
ATOM 777 O O . GLN A 1 93 ? 11.139 12.850 -2.741 1.00 78.06 93 GLN A O 1
ATOM 782 N N . GLU A 1 94 ? 10.014 11.514 -1.345 1.00 75.69 94 GLU A N 1
ATOM 783 C CA . GLU A 1 94 ? 10.829 11.831 -0.160 1.00 75.69 94 GLU A CA 1
ATOM 784 C C . GLU A 1 94 ? 12.297 11.426 -0.355 1.00 75.69 94 GLU A C 1
ATOM 786 O O . GLU A 1 94 ? 13.207 12.163 0.029 1.00 75.69 94 GLU A O 1
ATOM 791 N N . LYS A 1 95 ? 12.540 10.293 -1.027 1.00 68.19 95 LYS A N 1
ATOM 792 C CA . LYS A 1 95 ? 13.892 9.891 -1.440 1.00 68.19 95 LYS A CA 1
ATOM 793 C C . LYS A 1 95 ? 14.540 10.885 -2.405 1.00 68.19 95 LYS A C 1
ATOM 795 O O . LYS A 1 95 ? 15.739 11.111 -2.302 1.00 68.19 95 LYS A O 1
ATOM 800 N N . ALA A 1 96 ? 13.771 11.477 -3.318 1.00 60.88 96 ALA A N 1
ATOM 801 C CA . ALA A 1 96 ? 14.281 12.490 -4.241 1.00 60.88 96 ALA A CA 1
ATOM 802 C C . ALA A 1 96 ? 14.556 13.835 -3.537 1.00 60.88 96 ALA A C 1
ATOM 804 O O . ALA A 1 96 ? 15.527 14.510 -3.869 1.00 60.88 96 ALA A O 1
ATOM 805 N N . GLY A 1 97 ? 13.734 14.210 -2.548 1.00 54.34 97 GLY A N 1
ATOM 806 C CA . GLY A 1 97 ? 13.845 15.478 -1.814 1.00 54.34 97 GLY A CA 1
ATOM 807 C C . GLY A 1 97 ? 14.951 15.521 -0.750 1.00 54.34 97 GLY A C 1
ATOM 808 O O . GLY A 1 97 ? 15.595 16.554 -0.582 1.00 54.34 97 GLY A O 1
ATOM 809 N N . 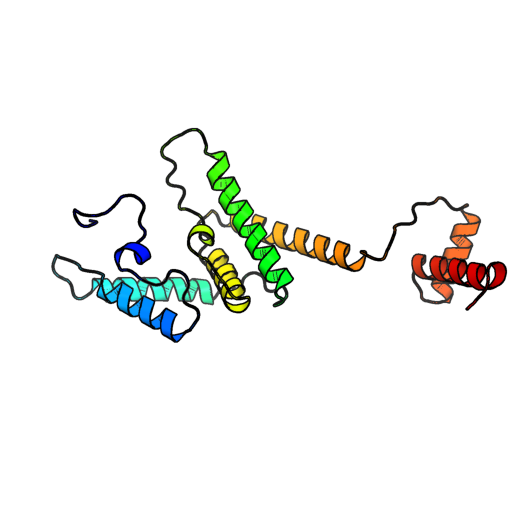ASN A 1 98 ? 15.239 14.404 -0.071 1.00 52.50 98 ASN A N 1
ATOM 810 C CA . ASN A 1 98 ? 16.265 14.340 0.986 1.00 52.50 98 ASN A CA 1
ATOM 811 C C . ASN A 1 98 ? 17.722 14.399 0.476 1.00 52.50 98 ASN A C 1
ATOM 813 O O . ASN A 1 98 ? 18.651 14.377 1.279 1.00 52.50 98 ASN A O 1
ATOM 817 N N . ILE A 1 99 ? 17.936 14.504 -0.841 1.00 51.56 99 ILE A N 1
ATOM 818 C CA . ILE A 1 99 ? 19.256 14.682 -1.478 1.00 51.56 99 ILE A CA 1
ATOM 819 C C . ILE A 1 99 ? 19.376 16.107 -2.067 1.00 51.56 99 ILE A C 1
ATOM 821 O O . ILE A 1 99 ? 20.108 16.364 -3.022 1.00 51.56 99 ILE A O 1
ATOM 825 N N . GLY A 1 100 ? 18.639 17.070 -1.505 1.00 43.00 100 GLY A N 1
ATOM 826 C CA . GLY A 1 100 ? 18.662 18.484 -1.888 1.00 43.00 100 GLY A CA 1
ATOM 827 C C . GLY A 1 100 ? 19.921 19.230 -1.430 1.00 43.00 100 GLY A C 1
ATOM 828 O O . GLY A 1 100 ? 19.827 20.153 -0.629 1.00 43.00 100 GLY A O 1
ATOM 829 N N . GLY A 1 101 ? 21.098 18.849 -1.933 1.00 43.78 101 GLY A N 1
ATOM 830 C CA . GLY A 1 101 ? 22.341 19.580 -1.642 1.00 43.78 101 GLY A CA 1
ATOM 831 C C . GLY A 1 101 ? 23.554 19.236 -2.506 1.00 43.78 101 GLY A C 1
ATOM 832 O O . GLY A 1 101 ? 24.453 20.059 -2.638 1.00 43.78 101 GLY A O 1
ATOM 833 N N . LEU A 1 102 ? 23.578 18.072 -3.156 1.00 41.19 102 LEU A N 1
ATOM 834 C CA . LEU A 1 102 ? 24.620 17.725 -4.120 1.00 41.19 102 LEU A CA 1
ATOM 835 C C . LEU A 1 102 ? 23.967 17.404 -5.460 1.00 41.19 102 LEU A C 1
ATOM 837 O O . LEU A 1 102 ? 23.389 16.338 -5.665 1.00 41.19 102 LEU A O 1
ATOM 841 N N . TYR A 1 103 ? 24.080 18.363 -6.381 1.00 42.81 103 TYR A N 1
ATOM 842 C CA . TYR A 1 103 ? 24.049 18.100 -7.816 1.00 42.81 103 TYR A CA 1
ATOM 843 C C . TYR A 1 103 ? 24.882 16.828 -8.064 1.00 42.81 103 TYR A C 1
ATOM 845 O O . TYR A 1 103 ? 26.041 16.799 -7.658 1.00 42.81 103 TYR A O 1
ATOM 853 N N . MET A 1 104 ? 24.301 15.809 -8.714 1.00 40.22 104 MET A N 1
ATOM 854 C CA . MET A 1 104 ? 24.902 14.499 -9.065 1.00 40.22 104 MET A CA 1
ATOM 855 C C . MET A 1 104 ? 24.604 13.288 -8.151 1.00 40.22 104 MET A C 1
ATOM 857 O O . MET A 1 104 ? 25.479 12.448 -7.949 1.00 40.22 104 MET A O 1
ATOM 861 N N . SER A 1 105 ? 23.363 13.084 -7.690 1.00 40.69 105 SER A N 1
ATOM 862 C CA . SER A 1 105 ? 22.915 11.714 -7.377 1.00 40.69 105 SER A CA 1
ATOM 863 C C . SER A 1 105 ? 22.183 11.112 -8.575 1.00 40.69 105 SER A C 1
ATOM 865 O O . SER A 1 105 ? 21.105 11.564 -8.951 1.00 40.69 105 SER A O 1
ATOM 867 N N . LEU A 1 106 ? 22.771 10.061 -9.152 1.00 44.97 106 LEU A N 1
ATOM 868 C CA . LEU A 1 106 ? 22.221 9.148 -10.166 1.00 44.97 106 LEU A CA 1
ATOM 869 C C . LEU A 1 106 ? 21.015 8.335 -9.639 1.00 44.97 106 LEU A C 1
ATOM 871 O O . LEU A 1 106 ? 20.828 7.179 -10.012 1.00 44.97 106 LEU A O 1
ATOM 875 N N . SER A 1 107 ? 20.215 8.897 -8.730 1.00 47.78 107 SER A N 1
ATOM 876 C CA . SER A 1 107 ? 19.018 8.241 -8.215 1.00 47.78 107 SER A CA 1
ATOM 877 C C . SER A 1 107 ? 17.975 8.237 -9.324 1.00 47.78 107 SER A C 1
ATOM 879 O O . SER A 1 107 ? 17.335 9.254 -9.591 1.00 47.78 107 SER A O 1
ATOM 881 N N . THR A 1 108 ? 17.848 7.105 -10.016 1.00 53.28 108 THR A N 1
ATOM 882 C CA . THR A 1 108 ? 16.809 6.873 -11.022 1.00 53.28 108 THR A CA 1
ATOM 883 C C . THR A 1 108 ? 15.461 7.318 -10.448 1.00 53.28 108 THR A C 1
ATOM 885 O O . THR A 1 108 ? 15.086 6.829 -9.378 1.00 53.28 108 THR A O 1
ATOM 888 N N . PRO A 1 109 ? 14.728 8.241 -11.107 1.00 61.56 109 PRO A N 1
ATOM 889 C CA . PRO A 1 109 ? 13.417 8.658 -10.633 1.00 61.56 109 PRO A CA 1
ATOM 890 C C . PRO A 1 109 ? 12.547 7.425 -10.423 1.00 61.56 109 PRO A C 1
ATOM 892 O O . PRO A 1 109 ? 12.509 6.542 -11.286 1.00 61.56 109 PRO A O 1
ATOM 895 N N . GLY A 1 110 ? 11.885 7.361 -9.268 1.00 69.88 110 GLY A N 1
ATOM 896 C CA . GLY A 1 110 ? 11.028 6.237 -8.923 1.00 69.88 110 GLY A CA 1
ATOM 897 C C . GLY A 1 110 ? 9.989 5.966 -10.014 1.00 69.88 110 GLY A C 1
ATOM 898 O O . GLY A 1 110 ? 9.563 6.869 -10.734 1.00 69.88 110 GLY A O 1
ATOM 899 N N . LEU A 1 111 ? 9.582 4.705 -10.164 1.00 75.19 111 LEU A N 1
ATOM 900 C CA . LEU A 1 111 ? 8.677 4.281 -11.238 1.00 75.19 111 LEU A CA 1
ATOM 901 C C . LEU A 1 111 ? 7.340 5.032 -11.242 1.00 75.19 111 LEU A C 1
ATOM 903 O O . LEU A 1 111 ? 6.746 5.200 -12.305 1.00 75.19 111 LEU A O 1
ATOM 907 N N . THR A 1 112 ? 6.892 5.554 -10.097 1.00 80.19 112 THR A N 1
ATOM 908 C CA . THR A 1 112 ? 5.670 6.365 -10.030 1.00 80.19 112 THR A CA 1
ATOM 909 C C . THR A 1 112 ? 5.799 7.739 -10.682 1.00 80.19 112 THR A C 1
ATOM 911 O O . THR A 1 112 ? 4.783 8.379 -10.928 1.00 80.19 112 THR A O 1
ATOM 914 N N . THR A 1 113 ? 7.018 8.207 -10.956 1.00 75.88 113 THR A N 1
ATOM 915 C CA . THR A 1 113 ? 7.266 9.445 -11.712 1.00 75.88 113 THR A CA 1
ATOM 916 C C . THR A 1 113 ? 7.015 9.246 -13.207 1.00 75.88 113 THR A C 1
ATOM 918 O O . THR A 1 113 ? 6.704 10.196 -13.918 1.00 75.88 113 THR A O 1
ATOM 921 N N . TRP A 1 114 ? 7.135 8.006 -13.691 1.00 73.50 114 TRP A N 1
ATOM 922 C CA . TRP A 1 114 ? 6.989 7.664 -15.108 1.00 73.50 114 TRP A CA 1
ATOM 923 C C . TRP A 1 114 ? 5.606 7.129 -15.474 1.00 73.50 114 TRP A C 1
ATOM 925 O O . TRP A 1 114 ? 5.292 7.023 -16.655 1.00 73.50 114 TRP A O 1
ATOM 935 N N . LEU A 1 115 ? 4.797 6.772 -14.478 1.00 78.19 115 LEU A N 1
ATOM 936 C CA . LEU A 1 115 ? 3.482 6.168 -14.654 1.00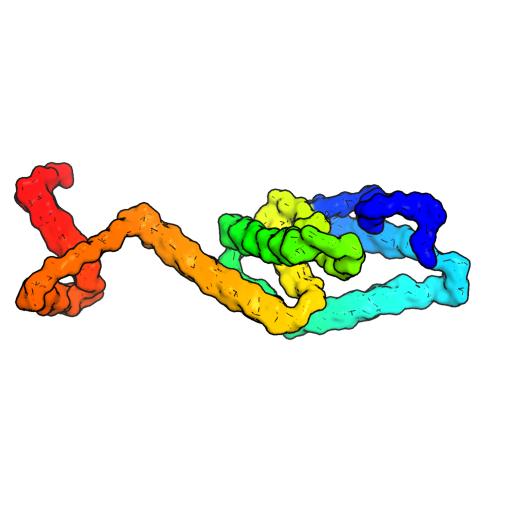 78.19 115 LEU A CA 1
ATOM 937 C C . LEU A 1 115 ? 2.398 7.157 -14.218 1.00 78.19 115 LEU A C 1
ATOM 939 O O . LEU A 1 115 ? 2.384 7.597 -13.070 1.00 78.19 115 LEU A O 1
ATOM 943 N N . THR A 1 116 ? 1.456 7.455 -15.113 1.00 81.19 116 THR A N 1
ATOM 944 C CA . THR A 1 116 ? 0.298 8.323 -14.836 1.00 81.19 116 THR A CA 1
ATOM 945 C C . THR A 1 116 ? -1.015 7.565 -15.064 1.00 81.19 116 THR A C 1
ATOM 947 O O . THR A 1 116 ? -1.723 7.856 -16.033 1.00 81.19 116 THR A O 1
ATOM 950 N N . PRO A 1 117 ? -1.325 6.553 -14.227 1.00 85.56 117 PRO A N 1
ATOM 951 C CA . PRO A 1 117 ? -2.535 5.750 -14.383 1.00 85.56 117 PRO A CA 1
ATOM 952 C C . PRO A 1 117 ? -3.788 6.599 -14.148 1.00 85.56 117 PRO A C 1
ATOM 954 O O . PRO A 1 117 ? -3.885 7.297 -13.133 1.00 85.56 117 PRO A O 1
ATOM 957 N N . LEU A 1 118 ? -4.752 6.516 -15.063 1.00 83.69 118 LEU A N 1
ATOM 958 C CA . LEU A 1 118 ? -5.987 7.303 -15.017 1.00 83.69 118 LEU A CA 1
ATOM 959 C C . LEU A 1 118 ? -7.152 6.495 -14.438 1.00 83.69 118 LEU A C 1
ATOM 961 O O . LEU A 1 118 ? -7.958 7.035 -13.683 1.00 83.69 118 LEU A O 1
ATOM 965 N N . SER A 1 119 ? -7.208 5.196 -14.739 1.00 88.00 119 SER A N 1
ATOM 966 C CA . SER A 1 119 ? -8.252 4.287 -14.249 1.00 88.00 119 SER A CA 1
ATOM 967 C C . SER A 1 119 ? -7.807 3.453 -13.041 1.00 88.00 119 SER A C 1
ATOM 969 O O . SER A 1 119 ? -6.613 3.230 -12.824 1.00 88.00 119 SER A O 1
ATOM 971 N N . HIS A 1 120 ? -8.769 2.927 -12.268 1.00 90.50 120 HIS A N 1
ATOM 972 C CA . HIS A 1 120 ? -8.508 1.948 -11.197 1.00 90.50 120 HIS A CA 1
ATOM 973 C C . HIS A 1 120 ? -7.685 0.753 -11.697 1.00 90.50 120 HIS A C 1
ATOM 975 O O . HIS A 1 120 ? -6.648 0.413 -11.124 1.00 90.50 120 HIS A O 1
ATOM 981 N N . SER A 1 121 ? -8.092 0.165 -12.826 1.00 88.81 121 SER A N 1
ATOM 982 C CA . SER A 1 121 ? -7.400 -0.973 -13.437 1.00 88.81 121 SER A CA 1
ATOM 983 C C . SER A 1 121 ? -5.958 -0.649 -13.823 1.00 88.81 121 SER A C 1
ATOM 985 O O . SER A 1 121 ? -5.053 -1.445 -13.563 1.00 88.81 121 SER A O 1
ATOM 987 N N . GLU A 1 122 ? -5.716 0.527 -14.408 1.00 87.75 122 GLU A N 1
ATOM 988 C CA . GLU A 1 122 ? -4.358 0.975 -14.730 1.00 87.75 122 GLU A CA 1
ATOM 989 C C . GLU A 1 122 ? -3.537 1.212 -13.473 1.00 87.75 122 GLU A C 1
ATOM 991 O O . GLU A 1 122 ? -2.366 0.847 -13.438 1.00 87.75 122 GLU A O 1
ATOM 996 N N . ARG A 1 123 ? -4.137 1.786 -12.428 1.00 91.62 123 ARG A N 1
ATOM 997 C CA . ARG A 1 123 ? -3.450 2.069 -11.167 1.00 91.62 123 ARG A CA 1
ATOM 998 C C . ARG A 1 123 ? -3.026 0.788 -10.466 1.00 91.62 123 ARG A C 1
ATOM 1000 O O . ARG A 1 123 ? -1.903 0.713 -9.975 1.00 91.62 123 ARG A O 1
ATOM 10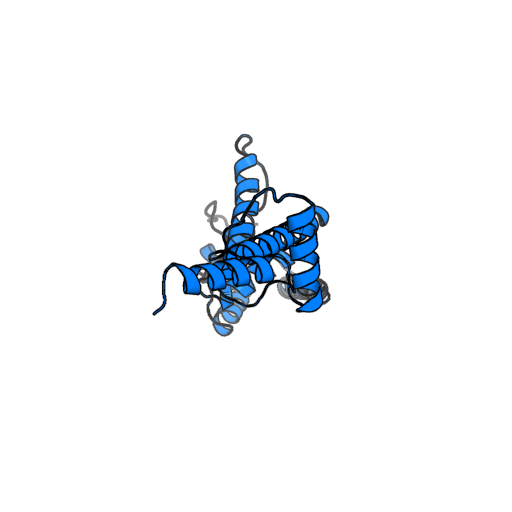07 N N . ASN A 1 124 ? -3.874 -0.238 -10.482 1.00 91.31 124 ASN A N 1
ATOM 1008 C CA . ASN A 1 124 ? -3.543 -1.555 -9.944 1.00 91.31 124 ASN A CA 1
ATOM 1009 C C . ASN A 1 124 ? -2.363 -2.181 -10.714 1.00 91.31 124 ASN A C 1
ATOM 1011 O O . ASN A 1 124 ? -1.386 -2.629 -10.109 1.00 91.31 124 ASN A O 1
ATOM 1015 N N . LEU A 1 125 ? -2.387 -2.131 -12.052 1.00 88.75 125 LEU A N 1
ATOM 1016 C CA . LEU A 1 125 ? -1.269 -2.599 -12.879 1.00 88.75 125 LEU A CA 1
ATOM 1017 C C . LEU A 1 125 ? 0.015 -1.796 -12.628 1.00 88.75 125 LEU A C 1
ATOM 1019 O O . LEU A 1 125 ? 1.073 -2.386 -12.414 1.00 88.75 125 LEU A O 1
ATOM 1023 N N . ALA A 1 126 ? -0.077 -0.468 -12.605 1.00 89.75 126 ALA A N 1
ATOM 1024 C CA . ALA A 1 126 ? 1.041 0.434 -12.363 1.00 89.75 126 ALA A CA 1
ATOM 1025 C C . ALA A 1 126 ? 1.676 0.185 -10.990 1.00 89.75 126 ALA A C 1
ATOM 1027 O O . ALA A 1 126 ? 2.899 0.100 -10.888 1.00 89.75 126 ALA A O 1
ATOM 1028 N N . LEU A 1 127 ? 0.861 -0.001 -9.948 1.00 91.56 127 LEU A N 1
ATOM 1029 C CA . LEU A 1 127 ? 1.316 -0.321 -8.596 1.00 91.56 127 LEU A CA 1
ATOM 1030 C C . LEU A 1 127 ? 2.095 -1.641 -8.561 1.00 91.56 127 LEU A C 1
ATOM 1032 O O . LEU A 1 127 ? 3.189 -1.696 -7.997 1.00 91.56 127 LEU A O 1
ATOM 1036 N N . ARG A 1 128 ? 1.564 -2.696 -9.193 1.00 89.50 128 ARG A N 1
ATOM 1037 C CA . ARG A 1 128 ? 2.237 -4.004 -9.278 1.00 89.50 128 ARG A CA 1
ATOM 1038 C C . ARG A 1 128 ? 3.571 -3.893 -10.003 1.00 89.50 128 ARG A C 1
ATOM 1040 O O . ARG A 1 128 ? 4.591 -4.303 -9.456 1.00 89.50 128 ARG A O 1
ATOM 1047 N N . VAL A 1 129 ? 3.573 -3.263 -11.179 1.00 88.75 129 VAL A N 1
ATOM 1048 C CA . VAL A 1 129 ? 4.780 -3.044 -11.988 1.00 88.75 129 VAL A CA 1
ATOM 1049 C C . VAL A 1 129 ? 5.825 -2.252 -11.207 1.00 88.75 129 VAL A C 1
ATOM 1051 O O . VAL A 1 129 ? 6.993 -2.637 -11.188 1.00 88.75 129 VAL A O 1
ATOM 1054 N N . ALA A 1 130 ? 5.418 -1.186 -10.515 1.00 89.50 130 ALA A N 1
ATOM 1055 C CA . ALA A 1 130 ? 6.328 -0.358 -9.735 1.00 89.50 130 ALA A CA 1
ATOM 1056 C C . ALA A 1 130 ? 6.986 -1.124 -8.575 1.00 89.50 130 ALA A C 1
ATOM 1058 O O . ALA A 1 130 ? 8.140 -0.868 -8.235 1.00 89.50 130 ALA A O 1
ATOM 1059 N N . ILE A 1 131 ? 6.279 -2.087 -7.983 1.00 89.88 131 ILE A N 1
ATOM 1060 C CA . ILE A 1 131 ? 6.830 -2.945 -6.933 1.00 89.88 131 ILE A CA 1
ATOM 1061 C C . ILE A 1 131 ? 7.721 -4.031 -7.533 1.00 89.88 131 ILE A C 1
ATOM 1063 O O . ILE A 1 131 ? 8.795 -4.303 -6.993 1.00 89.88 131 ILE A O 1
ATOM 1067 N N . ASP A 1 132 ? 7.308 -4.669 -8.624 1.00 88.88 132 ASP A N 1
ATOM 1068 C CA . ASP A 1 132 ? 8.060 -5.751 -9.263 1.00 88.88 132 ASP A CA 1
ATOM 1069 C C . ASP A 1 132 ? 9.400 -5.281 -9.830 1.00 88.88 132 ASP A C 1
ATOM 1071 O O . ASP A 1 132 ? 10.405 -5.975 -9.664 1.00 88.88 132 ASP A O 1
ATOM 1075 N N . LEU A 1 133 ? 9.420 -4.082 -10.413 1.00 86.88 133 LEU A N 1
ATOM 1076 C CA . LEU A 1 133 ? 10.605 -3.439 -10.982 1.00 86.88 133 LEU A CA 1
ATOM 1077 C C . LEU A 1 133 ? 11.372 -2.561 -9.975 1.00 86.88 133 LEU A C 1
ATOM 1079 O O . LEU A 1 133 ? 12.263 -1.815 -10.372 1.00 86.88 133 LEU A O 1
ATOM 1083 N N . TRP A 1 134 ? 11.031 -2.621 -8.685 1.00 85.38 134 TRP A N 1
ATOM 1084 C CA . TRP A 1 134 ? 11.730 -1.872 -7.642 1.00 85.38 134 TRP A CA 1
ATOM 1085 C C . TRP A 1 134 ? 13.207 -2.299 -7.557 1.00 85.38 134 TRP A C 1
ATOM 1087 O O . TRP A 1 134 ? 13.489 -3.450 -7.220 1.00 85.38 134 TRP A O 1
ATOM 1097 N N . ASP A 1 135 ? 14.123 -1.360 -7.817 1.00 77.25 135 ASP A N 1
ATOM 1098 C CA . ASP A 1 135 ? 15.561 -1.619 -8.034 1.00 77.25 135 ASP A CA 1
ATOM 1099 C C . ASP A 1 135 ? 16.470 -1.324 -6.815 1.00 77.25 135 ASP A C 1
ATOM 1101 O O . ASP A 1 135 ? 17.674 -1.551 -6.863 1.00 77.25 135 ASP A O 1
ATOM 1105 N N . ASP A 1 136 ? 15.925 -0.835 -5.692 1.00 78.44 136 ASP A N 1
ATOM 1106 C CA . ASP A 1 136 ? 16.701 -0.707 -4.444 1.00 78.44 136 ASP A CA 1
ATOM 1107 C C . ASP A 1 136 ? 17.023 -2.067 -3.793 1.00 78.44 136 ASP A C 1
ATOM 1109 O O . ASP A 1 136 ? 16.465 -3.115 -4.132 1.00 78.44 136 ASP A O 1
ATOM 1113 N N . ALA A 1 137 ? 17.864 -2.016 -2.753 1.00 82.38 137 ALA A N 1
ATOM 1114 C CA . ALA A 1 137 ? 18.173 -3.141 -1.882 1.00 82.38 137 ALA A CA 1
ATOM 1115 C C . ALA A 1 137 ? 16.904 -3.923 -1.452 1.00 82.38 137 ALA A C 1
ATOM 1117 O O . ALA A 1 137 ? 15.906 -3.313 -1.039 1.00 82.38 137 ALA A O 1
ATOM 1118 N N . PRO A 1 138 ? 16.936 -5.273 -1.476 1.00 82.56 138 PRO A N 1
ATOM 1119 C CA . PRO A 1 138 ? 15.782 -6.115 -1.146 1.00 82.56 138 PRO A CA 1
ATOM 1120 C C . PRO A 1 138 ? 15.132 -5.793 0.205 1.00 82.56 138 PRO A C 1
ATOM 1122 O O . PRO A 1 138 ? 13.905 -5.837 0.333 1.00 82.56 138 PRO A O 1
ATOM 1125 N N . ASP A 1 139 ? 15.939 -5.418 1.197 1.00 85.00 139 ASP A N 1
ATOM 1126 C CA . ASP A 1 139 ? 15.467 -5.074 2.538 1.00 85.00 139 ASP A CA 1
ATOM 1127 C C . ASP A 1 139 ? 14.645 -3.785 2.557 1.00 85.00 139 ASP A C 1
ATOM 1129 O O . ASP A 1 139 ? 13.648 -3.703 3.274 1.00 85.00 139 ASP A O 1
ATOM 1133 N N . THR A 1 140 ? 14.984 -2.806 1.714 1.00 86.75 140 THR A N 1
ATOM 1134 C CA . THR A 1 140 ? 14.212 -1.565 1.577 1.00 86.75 140 THR A CA 1
ATOM 1135 C C . THR A 1 140 ? 12.817 -1.851 1.033 1.00 86.75 140 THR A C 1
ATOM 1137 O O . THR A 1 140 ? 11.825 -1.384 1.597 1.00 86.75 140 THR A O 1
ATOM 1140 N N . LYS A 1 141 ? 12.723 -2.685 -0.012 1.00 87.50 141 LYS A N 1
ATOM 1141 C CA . LYS A 1 141 ? 11.436 -3.139 -0.558 1.00 87.50 141 LYS A CA 1
ATOM 1142 C C . LYS A 1 141 ? 10.638 -3.914 0.492 1.00 87.50 141 LYS A C 1
ATOM 1144 O O . LYS A 1 141 ? 9.447 -3.662 0.673 1.00 87.50 141 LYS A O 1
ATOM 1149 N N . ARG A 1 142 ? 11.277 -4.842 1.211 1.00 89.12 142 ARG A N 1
ATOM 1150 C CA . ARG A 1 142 ? 10.615 -5.650 2.247 1.00 89.12 142 ARG A CA 1
ATOM 1151 C C . ARG A 1 142 ? 10.067 -4.784 3.380 1.00 89.12 142 ARG A C 1
ATOM 1153 O O . ARG A 1 142 ? 8.918 -4.973 3.781 1.00 89.12 142 ARG A O 1
ATOM 1160 N N . LEU A 1 143 ? 10.863 -3.835 3.868 1.00 90.56 143 LEU A N 1
ATOM 1161 C CA . LEU A 1 143 ? 10.466 -2.909 4.925 1.00 90.56 143 LEU A CA 1
ATOM 1162 C C . LEU A 1 143 ? 9.302 -2.021 4.478 1.00 90.56 143 LEU A C 1
ATOM 1164 O O . LEU A 1 143 ? 8.331 -1.877 5.220 1.00 90.56 143 LEU A O 1
ATOM 1168 N N . PHE A 1 144 ? 9.359 -1.489 3.253 1.00 90.62 144 PHE A N 1
ATOM 1169 C CA . PHE A 1 144 ? 8.263 -0.715 2.674 1.00 90.62 144 PHE A CA 1
ATOM 1170 C C . PHE A 1 144 ? 6.960 -1.521 2.644 1.00 90.62 144 PHE A C 1
ATOM 1172 O O . PHE A 1 144 ? 5.955 -1.071 3.187 1.00 90.62 144 PHE A O 1
ATOM 1179 N N . LEU A 1 145 ? 6.978 -2.737 2.086 1.00 91.19 145 LEU A N 1
ATOM 1180 C CA . LEU A 1 145 ? 5.781 -3.581 1.989 1.00 91.19 145 LEU A CA 1
ATOM 1181 C C . LEU A 1 145 ? 5.213 -3.954 3.368 1.00 91.19 145 LEU A C 1
ATOM 1183 O O . LEU A 1 145 ? 3.994 -4.003 3.543 1.00 91.19 145 LEU A O 1
ATOM 1187 N N . LEU A 1 146 ? 6.082 -4.191 4.353 1.00 91.12 146 LEU A N 1
ATOM 1188 C CA . LEU A 1 146 ? 5.680 -4.475 5.730 1.00 91.12 146 LEU A CA 1
ATOM 1189 C C . LEU A 1 146 ? 5.010 -3.261 6.387 1.00 91.12 146 LEU A C 1
ATOM 1191 O O . LEU A 1 146 ? 3.962 -3.405 7.020 1.00 91.12 146 LEU A O 1
ATOM 1195 N N . ASN A 1 147 ? 5.586 -2.072 6.216 1.00 91.81 147 ASN A N 1
ATOM 1196 C CA . ASN A 1 147 ? 5.026 -0.829 6.743 1.00 91.81 147 ASN A CA 1
ATOM 1197 C C . ASN A 1 147 ? 3.707 -0.471 6.055 1.00 91.81 147 ASN A C 1
ATOM 1199 O O . ASN A 1 147 ? 2.754 -0.087 6.733 1.00 91.81 147 ASN A O 1
ATOM 1203 N N . LEU A 1 148 ? 3.624 -0.676 4.740 1.00 92.69 148 LEU A N 1
ATOM 1204 C CA . LEU A 1 148 ? 2.412 -0.452 3.961 1.00 92.69 148 LEU A CA 1
ATOM 1205 C C . LEU A 1 148 ? 1.267 -1.348 4.456 1.00 92.69 148 LEU A C 1
ATOM 1207 O O . LEU A 1 148 ? 0.177 -0.853 4.726 1.00 92.69 148 LEU A O 1
ATOM 1211 N N . ASN A 1 149 ? 1.526 -2.640 4.683 1.00 91.69 149 ASN A N 1
ATOM 1212 C CA . ASN A 1 149 ? 0.520 -3.557 5.228 1.00 91.69 149 ASN A CA 1
ATOM 1213 C C . ASN A 1 149 ? 0.048 -3.132 6.632 1.00 91.69 149 ASN A C 1
ATOM 1215 O O . ASN A 1 149 ? -1.147 -3.124 6.930 1.00 91.69 149 ASN A O 1
ATOM 1219 N N . LYS A 1 150 ? 0.973 -2.737 7.516 1.00 91.44 150 LYS A N 1
ATOM 1220 C CA . LYS A 1 150 ? 0.616 -2.238 8.857 1.00 91.44 150 LYS A CA 1
ATOM 1221 C C . LYS A 1 150 ? -0.257 -0.985 8.783 1.00 91.44 150 LYS A C 1
ATOM 1223 O O . LYS A 1 150 ? -1.279 -0.915 9.465 1.00 91.44 150 LYS A O 1
ATOM 1228 N N . ALA A 1 151 ? 0.133 -0.019 7.955 1.00 92.06 151 ALA A N 1
ATOM 1229 C CA . ALA A 1 151 ? -0.594 1.232 7.786 1.00 92.06 151 ALA A CA 1
ATOM 1230 C C . ALA A 1 151 ? -1.996 0.998 7.205 1.00 92.06 151 ALA A C 1
ATOM 1232 O O . ALA A 1 151 ? -2.957 1.591 7.698 1.00 92.06 151 ALA A O 1
ATOM 1233 N N . TRP A 1 152 ? -2.129 0.070 6.253 1.00 92.06 152 TRP A N 1
ATOM 1234 C CA . TRP A 1 152 ? -3.422 -0.325 5.700 1.00 92.06 152 TRP A CA 1
ATOM 1235 C C . TRP A 1 152 ? -4.342 -0.937 6.757 1.00 92.06 152 TRP A C 1
ATOM 1237 O O . TRP A 1 152 ? -5.475 -0.493 6.932 1.00 92.06 152 TRP A O 1
ATOM 1247 N N . ASN A 1 153 ? -3.847 -1.901 7.540 1.00 90.19 153 ASN A N 1
ATOM 1248 C CA . ASN A 1 153 ? -4.635 -2.501 8.622 1.00 90.19 153 ASN A CA 1
ATOM 1249 C C . ASN A 1 153 ? -5.074 -1.456 9.657 1.00 90.19 153 ASN A C 1
ATOM 1251 O O . ASN A 1 153 ? -6.201 -1.494 10.153 1.00 90.19 153 ASN A O 1
ATOM 1255 N N . GLN A 1 154 ? -4.212 -0.480 9.949 1.00 89.81 154 GLN A N 1
ATOM 1256 C CA . GLN A 1 154 ? -4.554 0.630 10.832 1.00 89.81 154 GLN A CA 1
ATOM 1257 C C . GLN A 1 154 ? -5.612 1.561 10.215 1.00 89.81 154 GLN A C 1
ATOM 1259 O O . GLN A 1 154 ? -6.501 2.031 10.924 1.00 89.81 154 GLN A O 1
ATOM 1264 N N . GLN A 1 155 ? -5.541 1.834 8.911 1.00 88.31 155 GLN A N 1
ATOM 1265 C CA . GLN A 1 155 ? -6.556 2.610 8.198 1.00 88.31 155 GLN A CA 1
ATOM 1266 C C . GLN A 1 155 ? -7.905 1.895 8.182 1.00 88.31 155 GLN A C 1
ATOM 1268 O O . GLN A 1 155 ? -8.905 2.516 8.531 1.00 88.31 155 GLN A O 1
ATOM 1273 N N . LYS A 1 156 ? -7.929 0.595 7.880 1.00 87.62 156 LYS A N 1
ATOM 1274 C CA . LYS A 1 156 ? -9.147 -0.220 7.927 1.00 87.62 156 LYS A CA 1
ATOM 1275 C C . LYS A 1 156 ? -9.774 -0.207 9.322 1.00 87.62 156 LYS A C 1
ATOM 1277 O O . LYS A 1 156 ? -10.982 -0.033 9.464 1.00 87.62 156 LYS A O 1
ATOM 1282 N N . LEU A 1 157 ? -8.949 -0.310 10.368 1.00 87.06 157 LEU A N 1
ATOM 1283 C CA . LEU A 1 157 ? -9.415 -0.186 11.749 1.00 87.06 157 LEU A CA 1
ATOM 1284 C C . LEU A 1 157 ? -10.035 1.193 12.022 1.00 87.06 157 LEU A C 1
ATOM 1286 O O . LEU A 1 157 ? -11.081 1.263 12.664 1.00 87.06 157 LEU A O 1
ATOM 1290 N N . ARG A 1 158 ? -9.421 2.279 11.532 1.00 85.75 158 ARG A N 1
ATOM 1291 C CA . ARG A 1 158 ? -9.973 3.640 11.650 1.00 85.75 158 ARG A CA 1
ATOM 1292 C C . ARG A 1 158 ? -11.307 3.780 10.916 1.00 85.75 158 ARG A C 1
ATOM 1294 O O . ARG A 1 158 ? -12.244 4.305 11.502 1.00 85.75 158 ARG A O 1
ATOM 1301 N N . GLN A 1 159 ? -11.406 3.263 9.693 1.00 84.19 159 GLN A N 1
ATOM 1302 C CA . GLN A 1 159 ? -12.648 3.262 8.913 1.00 84.19 159 GLN A CA 1
ATOM 1303 C C . GLN A 1 159 ? -13.763 2.478 9.620 1.00 84.19 159 GLN A C 1
ATOM 1305 O O . GLN A 1 159 ? -14.886 2.946 9.685 1.00 84.19 159 GLN A O 1
ATOM 1310 N N . SER A 1 160 ? -13.450 1.345 10.259 1.00 82.12 160 SER A N 1
ATOM 1311 C CA . SER A 1 160 ? -14.436 0.562 11.033 1.00 82.12 160 SER A CA 1
ATOM 1312 C C . SER A 1 160 ? -14.914 1.219 12.343 1.00 82.12 160 SER A C 1
ATOM 1314 O O . SER A 1 160 ? -15.709 0.625 13.077 1.00 82.12 160 SER A O 1
ATOM 1316 N N . ARG A 1 161 ? -14.356 2.386 12.690 1.00 82.69 161 ARG A N 1
ATOM 1317 C CA . ARG A 1 161 ? -14.602 3.120 13.938 1.00 82.69 161 ARG A CA 1
ATOM 1318 C C . ARG A 1 161 ? -15.114 4.543 13.699 1.00 82.69 161 ARG A C 1
ATOM 1320 O O . ARG A 1 161 ? -15.152 5.313 14.650 1.00 82.69 161 ARG A O 1
ATOM 1327 N N . THR A 1 162 ? -15.474 4.926 12.474 1.00 79.38 162 THR A N 1
ATOM 1328 C CA . THR A 1 162 ? -15.923 6.299 12.161 1.00 79.38 162 THR A CA 1
ATOM 1329 C C . THR A 1 162 ? -17.161 6.729 12.953 1.00 79.38 162 THR A C 1
ATOM 1331 O O . THR A 1 162 ? -17.312 7.902 13.273 1.00 79.38 162 THR A O 1
ATOM 1334 N N . ASP A 1 163 ? -18.000 5.769 13.316 1.00 79.38 163 ASP A N 1
ATOM 1335 C CA . ASP A 1 163 ? -19.214 5.870 14.128 1.00 79.38 163 ASP A CA 1
ATOM 1336 C C . ASP A 1 163 ? -18.984 5.519 15.612 1.00 79.38 163 ASP A C 1
ATOM 1338 O O . ASP A 1 163 ? -19.886 5.643 16.438 1.00 79.38 163 ASP A O 1
ATOM 1342 N N . LYS A 1 164 ? -17.767 5.099 15.984 1.00 80.94 164 LYS A N 1
ATOM 1343 C CA . LYS A 1 164 ? -17.454 4.572 17.318 1.00 80.94 164 LYS A CA 1
ATOM 1344 C C . LYS A 1 164 ? -16.553 5.522 18.081 1.00 80.94 164 LYS A C 1
ATOM 1346 O O . LYS A 1 164 ? -15.408 5.771 17.703 1.00 80.94 164 LYS A O 1
ATOM 1351 N N . LYS A 1 165 ? -17.027 5.981 19.237 1.00 82.00 165 LYS A N 1
ATOM 1352 C CA . LYS A 1 165 ? -16.223 6.772 20.171 1.00 82.00 165 LYS A CA 1
ATOM 1353 C C . LYS A 1 165 ? -15.719 5.886 21.305 1.00 82.00 165 LYS A C 1
ATOM 1355 O O . LYS A 1 165 ? -16.494 5.185 21.945 1.00 82.00 165 LYS A O 1
ATOM 1360 N N . ALA A 1 166 ? -14.412 5.921 21.561 1.00 82.44 166 ALA A N 1
ATOM 1361 C CA . ALA A 1 166 ? -13.842 5.211 22.700 1.00 82.44 166 ALA A CA 1
ATOM 1362 C C . ALA A 1 166 ? -14.368 5.816 24.010 1.00 82.44 166 ALA A C 1
ATOM 1364 O O . ALA A 1 166 ? -14.237 7.020 24.240 1.00 82.44 166 ALA A O 1
ATOM 1365 N N . LEU A 1 167 ? -14.939 4.972 24.868 1.00 83.06 167 LEU A N 1
ATOM 1366 C CA . LEU A 1 167 ? -15.377 5.346 26.205 1.00 83.06 167 LEU A CA 1
ATOM 1367 C C . LEU A 1 167 ? -14.273 4.983 27.206 1.00 83.06 167 LEU A C 1
ATOM 1369 O O . LEU A 1 167 ? -14.181 3.847 27.662 1.00 83.06 167 LEU A O 1
ATOM 1373 N N . ASN A 1 168 ? -13.409 5.949 27.519 1.00 83.94 168 ASN A N 1
ATOM 1374 C CA . ASN A 1 168 ? -12.352 5.781 28.517 1.00 83.94 168 ASN A CA 1
ATOM 1375 C C . ASN A 1 168 ? -12.885 6.215 29.886 1.00 83.94 168 ASN A C 1
ATOM 1377 O O . ASN A 1 168 ? -12.883 7.406 30.198 1.00 83.94 168 ASN A O 1
ATOM 1381 N N . THR A 1 169 ? -13.369 5.270 30.690 1.00 87.81 169 THR A N 1
ATOM 1382 C CA . THR A 1 169 ? -13.884 5.557 32.036 1.00 87.81 169 THR A CA 1
ATOM 1383 C C . THR A 1 169 ? -13.374 4.543 33.048 1.00 87.81 169 THR A C 1
ATOM 1385 O O . THR A 1 169 ? -12.980 3.427 32.705 1.00 87.81 169 THR A O 1
ATOM 1388 N N . TYR A 1 170 ? -13.389 4.949 34.315 1.00 90.12 170 TYR A N 1
ATOM 1389 C CA . TYR A 1 170 ? -13.125 4.060 35.434 1.00 90.12 170 TYR A CA 1
ATOM 1390 C C . TYR A 1 170 ? -14.453 3.623 36.048 1.00 90.12 170 TYR A C 1
ATOM 1392 O O . TYR A 1 170 ? -15.303 4.451 36.376 1.00 90.12 170 TYR A O 1
ATOM 1400 N N . LEU A 1 171 ? -14.616 2.314 36.218 1.00 90.25 171 LEU A N 1
ATOM 1401 C CA . LEU A 1 171 ? -15.720 1.713 36.958 1.00 90.25 171 LEU A CA 1
ATOM 1402 C C . LEU A 1 171 ? -15.183 1.182 38.286 1.00 90.25 171 LEU A C 1
ATOM 1404 O O . LEU A 1 171 ? -14.042 0.725 38.359 1.00 90.25 171 LEU A O 1
ATOM 1408 N N . LYS A 1 172 ? -16.013 1.202 39.334 1.00 95.94 172 LYS A N 1
ATOM 1409 C CA . LYS A 1 172 ? -15.688 0.489 40.575 1.00 95.94 172 LYS A CA 1
ATOM 1410 C C . LYS A 1 172 ? -15.499 -0.998 40.261 1.00 95.94 172 LYS A C 1
ATOM 1412 O O . LYS A 1 172 ? -16.238 -1.542 39.440 1.00 95.94 172 LYS A O 1
ATOM 1417 N N . ASN A 1 173 ? -14.558 -1.650 40.948 1.00 95.06 173 ASN A N 1
ATOM 1418 C CA . ASN A 1 173 ? -14.210 -3.056 40.707 1.00 95.06 173 ASN A CA 1
ATOM 1419 C C . ASN A 1 173 ? -15.444 -3.963 40.698 1.00 95.06 173 ASN A C 1
ATOM 1421 O O . ASN A 1 173 ? -15.651 -4.704 39.747 1.00 95.06 173 ASN A O 1
ATOM 1425 N N . GLU A 1 174 ? -16.317 -3.826 41.697 1.00 96.19 174 GLU A N 1
ATOM 1426 C CA . GLU A 1 174 ? -17.536 -4.630 41.793 1.00 96.19 174 GLU A CA 1
ATOM 1427 C C . GLU A 1 174 ? -18.490 -4.410 40.604 1.00 96.19 174 GLU A C 1
ATOM 1429 O O . GLU A 1 174 ? -19.041 -5.364 40.057 1.00 96.19 174 GLU A O 1
ATOM 1434 N N . THR A 1 175 ? -18.657 -3.164 40.149 1.00 94.88 175 THR A N 1
ATOM 1435 C CA . THR A 1 175 ? -19.487 -2.840 38.978 1.00 94.88 175 THR A CA 1
ATOM 1436 C C . THR A 1 175 ? -18.905 -3.442 37.703 1.00 94.88 175 THR A C 1
ATOM 1438 O O . THR A 1 175 ? -19.653 -3.976 36.885 1.00 94.88 175 THR A O 1
ATOM 1441 N N . LYS A 1 176 ? -17.577 -3.402 37.550 1.00 95.00 176 LYS A N 1
ATOM 1442 C CA . LYS A 1 176 ? -16.884 -4.034 36.425 1.00 95.00 176 LYS A CA 1
ATOM 1443 C C . LYS A 1 176 ? -17.084 -5.552 36.434 1.00 95.00 176 LYS A C 1
ATOM 1445 O O . LYS A 1 176 ? -17.466 -6.096 35.409 1.00 95.00 176 LYS A O 1
ATOM 1450 N N . THR A 1 177 ? -16.935 -6.209 37.585 1.00 96.56 177 THR A N 1
ATOM 1451 C CA . THR A 1 177 ? -17.160 -7.659 37.718 1.00 96.56 177 THR A CA 1
ATOM 1452 C C . THR A 1 177 ? -18.590 -8.056 37.353 1.00 96.56 177 THR A C 1
ATOM 1454 O O . THR A 1 177 ? -18.794 -9.047 36.655 1.00 96.56 177 THR A O 1
ATOM 1457 N N . ARG A 1 178 ? -19.593 -7.270 37.771 1.00 96.81 178 ARG A N 1
ATOM 1458 C CA . ARG A 1 178 ? -20.992 -7.504 37.373 1.00 96.81 178 ARG A CA 1
ATOM 1459 C C . ARG A 1 178 ? -21.175 -7.371 35.859 1.00 96.81 178 ARG A C 1
ATOM 1461 O O . ARG A 1 178 ? -21.845 -8.205 35.260 1.00 96.81 178 ARG A O 1
ATOM 1468 N N . LEU A 1 179 ? -20.562 -6.358 35.244 1.00 95.94 179 LEU A N 1
ATOM 1469 C CA . LEU A 1 179 ? -20.612 -6.148 33.796 1.00 95.94 179 LEU A CA 1
ATOM 1470 C C . LEU A 1 179 ? -19.928 -7.288 33.022 1.00 95.94 179 LEU A C 1
ATOM 1472 O O . LEU A 1 179 ? -20.497 -7.776 32.047 1.00 95.94 179 LEU A O 1
ATOM 1476 N N . ASP A 1 180 ? -18.751 -7.731 33.477 1.00 95.81 180 ASP A N 1
ATOM 1477 C CA . ASP A 1 180 ? -18.014 -8.867 32.908 1.00 95.81 180 ASP A CA 1
ATOM 1478 C C . ASP A 1 180 ? -18.876 -10.144 32.943 1.00 95.81 180 ASP A C 1
ATOM 1480 O O . ASP A 1 180 ? -19.063 -10.793 31.914 1.00 95.81 180 ASP A O 1
ATOM 1484 N N . PHE A 1 181 ? -19.497 -10.444 34.091 1.00 97.12 181 PHE A N 1
ATOM 1485 C CA . PHE A 1 181 ? -20.392 -11.595 34.250 1.00 97.12 181 PHE A CA 1
ATOM 1486 C C . PHE A 1 181 ? -21.617 -11.532 33.321 1.00 97.12 181 PHE A C 1
ATOM 1488 O O . PHE A 1 181 ? -22.016 -12.540 32.735 1.00 97.12 181 PHE A O 1
ATOM 1495 N N . MET A 1 182 ? -22.224 -10.351 33.159 1.00 96.62 182 MET A N 1
ATOM 1496 C CA . MET A 1 182 ? -23.365 -10.166 32.253 1.00 96.62 182 MET A CA 1
ATOM 1497 C C . MET A 1 182 ? -22.973 -10.371 30.787 1.00 96.62 182 MET A C 1
ATOM 1499 O O . MET A 1 182 ? -23.718 -11.014 30.041 1.00 96.62 182 MET A O 1
ATOM 1503 N N . ALA A 1 183 ? -21.815 -9.842 30.381 1.00 96.69 183 ALA A N 1
ATOM 1504 C CA . ALA A 1 183 ? -21.285 -9.992 29.031 1.00 96.69 183 ALA A CA 1
ATOM 1505 C C . ALA A 1 183 ? -20.983 -11.465 28.710 1.00 96.69 183 ALA A C 1
ATOM 1507 O O . ALA A 1 183 ? -21.430 -11.964 27.677 1.00 96.69 183 ALA A O 1
ATOM 1508 N N . GLU A 1 184 ? -20.324 -12.177 29.631 1.00 96.69 184 GLU A N 1
ATOM 1509 C CA . GLU A 1 184 ? -20.005 -13.602 29.493 1.00 96.69 184 GLU A CA 1
ATOM 1510 C C . GLU A 1 184 ? -21.271 -14.461 29.389 1.00 96.69 184 GLU A C 1
ATOM 1512 O O . GLU A 1 184 ? -21.414 -15.242 28.448 1.00 96.69 184 GLU A O 1
ATOM 1517 N N . ARG A 1 185 ? -22.244 -14.252 30.286 1.00 96.12 185 ARG A N 1
ATOM 1518 C CA . ARG A 1 185 ? -23.521 -14.983 30.264 1.00 96.12 185 ARG A CA 1
ATOM 1519 C C . ARG A 1 185 ? -24.321 -14.759 28.978 1.00 96.12 185 ARG A C 1
ATOM 1521 O O . ARG A 1 185 ? -25.074 -15.640 28.572 1.00 96.12 185 ARG A O 1
ATOM 1528 N N . SER A 1 186 ? -24.177 -13.588 28.360 1.00 93.50 186 SER A N 1
ATOM 1529 C CA . SER A 1 186 ? -24.889 -13.222 27.129 1.00 93.50 186 SER A CA 1
ATOM 1530 C C . SER A 1 186 ? -24.085 -13.523 25.858 1.00 93.50 186 SER A C 1
ATOM 1532 O O . SER A 1 186 ? -24.609 -13.352 24.761 1.00 93.50 186 SER A O 1
ATOM 1534 N N . GLY A 1 187 ? -22.824 -13.955 25.981 1.00 94.69 187 GLY A N 1
ATOM 1535 C CA . GLY A 1 187 ? -21.945 -14.252 24.847 1.00 94.69 187 GLY A CA 1
ATOM 1536 C C . GLY A 1 187 ? -21.536 -13.029 24.016 1.00 94.69 187 GLY A C 1
ATOM 1537 O O . GLY A 1 187 ? -21.193 -13.180 22.844 1.00 94.69 187 GLY A O 1
ATOM 1538 N N . VAL A 1 188 ? -21.577 -11.822 24.589 1.00 94.88 188 VAL A N 1
ATOM 1539 C CA . VAL A 1 188 ? -21.256 -10.565 23.886 1.00 94.88 188 VAL A CA 1
ATOM 1540 C C . VAL A 1 188 ? -19.994 -9.915 24.447 1.00 94.88 188 VAL A C 1
ATOM 1542 O O . VAL A 1 188 ? -19.543 -10.236 25.547 1.00 94.88 188 VAL A O 1
ATOM 1545 N N . ARG A 1 189 ? -19.398 -8.973 23.706 1.00 93.69 189 ARG A N 1
ATOM 1546 C CA . ARG A 1 189 ? -18.248 -8.217 24.225 1.00 93.69 189 ARG A CA 1
ATOM 1547 C C . ARG A 1 189 ? -18.704 -7.268 25.329 1.00 93.69 189 ARG A C 1
ATOM 1549 O O . ARG A 1 189 ? -19.817 -6.752 25.301 1.00 93.69 189 ARG A O 1
ATOM 1556 N N . ILE A 1 190 ? -17.801 -6.962 26.261 1.00 92.75 190 ILE A N 1
ATOM 1557 C CA . ILE A 1 190 ? -18.082 -6.034 27.367 1.00 92.75 190 ILE A CA 1
ATOM 1558 C C . ILE A 1 190 ? -18.545 -4.649 26.876 1.00 92.75 190 ILE A C 1
ATOM 1560 O O . ILE A 1 190 ? -19.402 -4.031 27.501 1.00 92.75 190 ILE A O 1
ATOM 1564 N N . SER A 1 191 ? -18.016 -4.182 25.737 1.00 90.38 191 SER A N 1
ATOM 1565 C CA . SER A 1 191 ? -18.434 -2.937 25.083 1.00 90.38 191 SER A CA 1
ATOM 1566 C C . SER A 1 191 ? -19.895 -2.980 24.656 1.00 90.38 191 SER A C 1
ATOM 1568 O O . SER A 1 191 ? -20.627 -2.029 24.897 1.00 90.38 191 SER A O 1
ATOM 1570 N N . ASP A 1 192 ? -20.311 -4.102 24.074 1.00 92.00 192 ASP A N 1
ATOM 1571 C CA . ASP A 1 192 ? -21.633 -4.279 23.479 1.00 92.00 192 ASP A CA 1
ATOM 1572 C C . ASP A 1 192 ? -22.679 -4.435 24.594 1.00 92.00 192 ASP A C 1
ATOM 1574 O O . ASP A 1 192 ? -23.773 -3.876 24.521 1.00 92.00 192 ASP A O 1
ATOM 1578 N N . MET A 1 193 ? -22.312 -5.124 25.684 1.00 95.44 193 MET A N 1
ATOM 1579 C CA . MET A 1 193 ? -23.125 -5.183 26.902 1.00 95.44 193 MET A CA 1
ATOM 1580 C C . MET A 1 193 ? -23.300 -3.792 27.521 1.00 95.44 193 MET A C 1
ATOM 1582 O O . MET A 1 193 ? -24.413 -3.404 27.866 1.00 95.44 193 MET A O 1
ATOM 1586 N N . LEU A 1 194 ? -22.216 -3.018 27.636 1.00 93.81 194 LEU A N 1
ATOM 1587 C CA . LEU A 1 194 ? -22.280 -1.661 28.174 1.00 93.81 194 LEU A CA 1
ATOM 1588 C C . LEU A 1 194 ? -23.168 -0.750 27.316 1.00 93.81 194 LEU A C 1
ATOM 1590 O O . LEU A 1 194 ? -24.003 -0.029 27.858 1.00 93.81 194 LEU A O 1
ATOM 1594 N N . GLU A 1 195 ? -23.025 -0.812 25.994 1.00 93.06 195 GLU A N 1
ATOM 1595 C CA . GLU A 1 195 ? -23.860 -0.074 25.046 1.00 93.06 195 GLU A CA 1
ATOM 1596 C C . GLU A 1 195 ? -25.338 -0.469 25.161 1.00 93.06 195 GLU A C 1
ATOM 1598 O O . GLU A 1 195 ? -26.203 0.403 25.242 1.00 93.06 195 GLU A O 1
ATOM 1603 N N . THR A 1 196 ? -25.630 -1.769 25.269 1.00 94.00 196 THR A N 1
ATOM 1604 C CA . THR A 1 196 ? -26.996 -2.280 25.471 1.00 94.00 196 THR A CA 1
ATOM 1605 C C . THR A 1 196 ? -27.609 -1.725 26.753 1.00 94.00 196 THR A C 1
ATOM 1607 O O . THR A 1 196 ? -28.722 -1.210 26.721 1.00 94.00 196 THR A O 1
ATOM 1610 N N . LEU A 1 197 ? -26.873 -1.757 27.869 1.00 94.88 197 LEU A N 1
ATOM 1611 C CA . LEU A 1 197 ? -27.346 -1.228 29.151 1.00 94.88 197 LEU A CA 1
ATOM 1612 C C . LEU A 1 197 ? -27.609 0.280 29.097 1.00 94.88 197 LEU A C 1
ATOM 1614 O O . LEU A 1 197 ? -28.615 0.740 29.639 1.00 94.88 197 LEU A O 1
ATOM 1618 N N . ILE A 1 198 ? -26.727 1.043 28.444 1.00 93.12 198 ILE A N 1
ATOM 1619 C CA . ILE A 1 198 ? -26.896 2.491 28.262 1.00 93.12 198 ILE A CA 1
ATOM 1620 C C . ILE A 1 198 ? -28.143 2.771 27.422 1.00 93.12 198 ILE A C 1
ATOM 1622 O O . ILE A 1 198 ? -28.984 3.566 27.839 1.00 93.12 198 ILE A O 1
ATOM 1626 N N . ASN A 1 199 ? -28.295 2.097 26.282 1.00 93.88 199 ASN A N 1
ATOM 1627 C CA . ASN A 1 199 ? -29.427 2.294 25.378 1.00 93.88 199 ASN A CA 1
ATOM 1628 C C . ASN A 1 199 ? -30.751 1.833 26.005 1.00 93.88 199 ASN A C 1
ATOM 1630 O O . ASN A 1 199 ? -31.768 2.508 25.865 1.00 93.88 199 ASN A O 1
ATOM 1634 N N . ASP A 1 200 ? -30.754 0.726 26.747 1.00 94.62 200 ASP A N 1
ATOM 1635 C CA . ASP A 1 200 ? -31.920 0.252 27.496 1.00 94.62 200 ASP A CA 1
ATOM 1636 C C . ASP A 1 200 ? -32.341 1.236 28.578 1.00 94.62 200 ASP A C 1
ATOM 1638 O O . ASP A 1 200 ? -33.529 1.532 28.717 1.00 94.62 200 ASP A O 1
ATOM 1642 N N . HIS A 1 201 ? -31.377 1.739 29.351 1.00 93.88 201 HIS A N 1
ATOM 1643 C CA . HIS A 1 201 ? -31.655 2.740 30.369 1.00 93.88 201 HIS A CA 1
ATOM 1644 C C . HIS A 1 201 ? -32.180 4.023 29.724 1.00 93.88 201 HIS A C 1
ATOM 1646 O O . HIS A 1 201 ? -33.219 4.521 30.144 1.00 93.88 201 HIS A O 1
ATOM 1652 N N . TYR A 1 202 ? -31.525 4.509 28.664 1.00 93.94 202 TYR A N 1
ATOM 1653 C CA . TYR A 1 202 ? -31.951 5.690 27.915 1.00 93.94 202 TYR A CA 1
ATOM 1654 C C . TYR A 1 202 ? -33.385 5.548 27.390 1.00 93.94 202 TYR A C 1
ATOM 1656 O O . TYR A 1 202 ? -34.213 6.419 27.646 1.00 93.94 202 TYR A O 1
ATOM 1664 N N . ARG A 1 203 ? -33.726 4.419 26.754 1.00 92.81 203 ARG A N 1
ATOM 1665 C CA . ARG A 1 203 ? -35.097 4.140 26.291 1.00 92.81 203 ARG A CA 1
ATOM 1666 C C . ARG A 1 203 ? -36.117 4.178 27.427 1.00 92.81 203 ARG A C 1
ATOM 1668 O O . ARG A 1 203 ? -37.193 4.740 27.257 1.00 92.81 203 ARG A O 1
ATOM 1675 N N . LYS A 1 204 ? -35.781 3.609 28.587 1.00 91.94 204 LYS A N 1
ATOM 1676 C CA . LYS A 1 204 ? -36.677 3.552 29.754 1.00 91.94 204 LYS A CA 1
ATOM 1677 C C . LYS A 1 204 ? -36.868 4.904 30.437 1.00 91.94 204 LYS A C 1
ATOM 1679 O O . LYS A 1 204 ? -37.962 5.177 30.916 1.00 91.94 204 LYS A O 1
ATOM 1684 N N . THR A 1 205 ? -35.816 5.715 30.541 1.00 90.00 205 THR A N 1
ATOM 1685 C CA . THR A 1 205 ? -35.847 6.955 31.336 1.00 90.00 205 THR A CA 1
ATOM 1686 C C . THR A 1 205 ? -36.091 8.206 30.516 1.00 90.00 205 THR A C 1
ATOM 1688 O O . THR A 1 205 ? -36.602 9.184 31.050 1.00 90.00 205 THR A O 1
ATOM 1691 N N . CYS A 1 206 ? -35.691 8.201 29.249 1.00 84.88 206 CYS A N 1
ATOM 1692 C CA . CYS A 1 206 ? -35.753 9.376 28.391 1.00 84.88 206 CYS A CA 1
ATOM 1693 C C . CYS A 1 206 ? -36.809 9.254 27.283 1.00 84.88 206 CYS A C 1
ATOM 1695 O O . CYS A 1 206 ? -37.197 10.297 26.775 1.00 84.88 206 CYS A O 1
ATOM 1697 N N . GLY A 1 207 ? -37.310 8.043 26.971 1.00 61.97 207 GLY A N 1
ATOM 1698 C CA . GLY A 1 207 ? -38.283 7.778 25.893 1.00 61.97 207 GLY A CA 1
ATOM 1699 C C . GLY A 1 207 ? -37.679 8.061 24.506 1.00 61.97 207 GLY A C 1
ATOM 1700 O O . GLY A 1 207 ? -37.109 9.113 24.274 1.00 61.97 207 GLY A O 1
ATOM 1701 N N . GLY A 1 208 ? -37.653 7.157 23.532 1.00 63.69 208 GLY A N 1
ATOM 1702 C CA . GLY A 1 208 ? -38.753 6.308 23.099 1.00 63.69 208 GLY A CA 1
ATOM 1703 C C . GLY A 1 208 ? -39.512 7.017 21.974 1.00 63.69 208 GLY A C 1
ATOM 1704 O O . GLY A 1 208 ? -40.592 7.538 22.228 1.00 63.69 208 GLY A O 1
ATOM 1705 N N . GLU A 1 209 ? -38.930 7.057 20.771 1.00 43.91 209 GLU A N 1
ATOM 1706 C CA . GLU A 1 209 ? -39.724 6.814 19.554 1.00 43.91 209 GLU A CA 1
ATOM 1707 C C . GLU A 1 209 ? -39.847 5.296 19.374 1.00 43.91 209 GLU A C 1
ATOM 1709 O O . GLU A 1 209 ? -38.838 4.594 19.643 1.00 43.91 209 GLU A O 1
#

Foldseek 3Di:
DDDPPDDPPDDLCRVQVQDLEDPDPVSVVVSVVSSLVPPDDDDPPPPCPSVVVVVVVVVLVVVLVPDPQQPPVQDLDQVRLVVLLVLQVVVLVVVVVVPPPDDDDPPDRQLSVSHDYDDSVSSNVSSRCSLSPPDDDPVVSVVSSVVSVVVVVVVVVVVVCVVPDDDDDDDDPVVVVVLVVVCVVVVHDSVVSVVVVVVVVCCVPVDDD